Protein AF-A0A959C7Z5-F1 (afdb_monomer_lite)

pLDDT: mean 83.34, std 10.93, range [40.03, 94.38]

Radius of gyration: 21.53 Å; chains: 1; bounding box: 56×39×63 Å

Foldseek 3Di:
DDDDDQDFDWDPDAKDKDFDADPPDPAGAETKMKMKTKTKAFPPDPCNVVVVVVLVCLLVDDWQPDKDWDWDDDPDTDTFAIFTWDSDCDDQDPDPRITIDMIMTIRCLVVLQVAFQWDPVDPDTHFAFKAFLVCLLCSSVVVDPCCVVPADPPRDSDDDDFPDADCVLPDDDPVRDRSRVHIDTSCVQWDQDPVDNRDIDGGGSSVSSSVSSVVRVHHDDRGTD

Secondary structure (DSSP, 8-state):
--PPP---EE-SSS-EEEEE--SS-S--SEEEEEEEEEEEEETTSTTHHHHHHHHHHHHHSPTTS-EEEEEE-SSS-EEEEEEEEE---------SSEEEEEEEEE-SGGGGGGSB--B-SSSS-B---EEEHHHHHHHHHTTSHHHHHH--TTS-----------GGG-S--TT--HHHH-EEEGGGGEEE-TT-TT-EEEPBHHHHHHHHHHHTT--EE----

Sequence (225 aa):
YVGDVVEFDPGADLFELDYQGANKGRFNRVLGSSCEFGIAIGETESNYDDLISFVDDLKDAPEGQFTVNITQGSGTETLFWVGYVLPDISRLDDRAQIQEFRVTATDGLARLKGIEYKDDSGASDAPFGMRTILAHLLGCLTQDPLADQYFGATDVFLRTVVNWQEDGHGTPANAKCPTAYTRFSGEVFAERNNNSDSEWKFRNCYEVLEIICREMVATLKFSGG

Structure (mmCIF, N/CA/C/O backbone):
data_AF-A0A959C7Z5-F1
#
_entry.id   AF-A0A959C7Z5-F1
#
loop_
_atom_site.group_PDB
_atom_site.id
_atom_site.type_symbol
_atom_site.label_atom_id
_atom_site.label_alt_id
_atom_site.label_comp_id
_atom_site.label_asym_id
_atom_site.label_entity_id
_atom_site.label_seq_id
_atom_site.pdbx_PDB_ins_code
_atom_site.Cartn_x
_atom_site.Cartn_y
_atom_site.Cartn_z
_atom_site.occupancy
_atom_site.B_iso_or_equiv
_atom_site.auth_seq_id
_atom_site.auth_comp_id
_atom_site.auth_asym_id
_atom_site.auth_atom_id
_atom_site.pdbx_PDB_model_num
ATOM 1 N N . TYR A 1 1 ? -1.946 19.244 14.695 1.00 40.03 1 TYR A N 1
ATOM 2 C CA . TYR A 1 1 ? -2.976 19.087 15.734 1.00 40.03 1 TYR A CA 1
ATOM 3 C C . TYR A 1 1 ? -2.588 17.841 16.506 1.00 40.03 1 TYR A C 1
ATOM 5 O O . TYR A 1 1 ? -2.293 16.850 15.854 1.00 40.03 1 TYR A O 1
ATOM 13 N N . VAL A 1 2 ? -2.426 17.915 17.826 1.00 49.59 2 VAL A N 1
ATOM 14 C CA . VAL A 1 2 ? -2.210 16.717 18.652 1.00 49.59 2 VAL A CA 1
ATOM 15 C C . VAL A 1 2 ? -3.579 16.422 19.241 1.00 49.59 2 VAL A C 1
ATOM 17 O O . VAL A 1 2 ? -4.064 17.231 20.025 1.00 49.59 2 VAL A O 1
ATOM 20 N N . GLY A 1 3 ? -4.240 15.381 18.739 1.00 68.19 3 GLY A N 1
ATOM 21 C CA . GLY A 1 3 ? -5.471 14.876 19.342 1.00 68.19 3 GLY A CA 1
ATOM 22 C C . GLY A 1 3 ? -5.139 14.086 20.603 1.00 68.19 3 GLY A C 1
ATOM 23 O O . GLY A 1 3 ? -4.032 13.553 20.721 1.00 68.19 3 GLY A O 1
ATOM 24 N N . ASP A 1 4 ? -6.082 14.036 21.535 1.00 78.81 4 ASP A N 1
ATOM 25 C CA . ASP A 1 4 ? -5.984 13.156 22.692 1.00 78.81 4 ASP A CA 1
ATOM 26 C C . ASP A 1 4 ? -6.237 11.703 22.260 1.00 78.81 4 ASP A C 1
ATOM 28 O O . ASP A 1 4 ? -6.985 11.435 21.318 1.00 78.81 4 ASP A O 1
ATOM 32 N N . VAL A 1 5 ? -5.558 10.755 22.913 1.00 87.19 5 VAL A N 1
ATOM 33 C CA . VAL A 1 5 ? -5.763 9.325 22.654 1.00 87.19 5 VAL A CA 1
ATOM 34 C C . VAL A 1 5 ? -7.071 8.907 23.313 1.00 87.19 5 VAL A C 1
ATOM 36 O O . VAL A 1 5 ? -7.200 8.998 24.532 1.00 87.19 5 VAL A O 1
ATOM 39 N N . VAL A 1 6 ? -8.013 8.432 22.502 1.00 89.50 6 VAL A N 1
ATOM 40 C CA . VAL A 1 6 ? -9.304 7.913 22.956 1.00 89.50 6 VAL A CA 1
ATOM 41 C C . VAL A 1 6 ? -9.269 6.396 22.844 1.00 89.50 6 VAL A C 1
ATOM 43 O O . VAL A 1 6 ? -9.142 5.843 21.752 1.00 89.50 6 VAL A O 1
ATOM 46 N N . GLU A 1 7 ? -9.349 5.721 23.985 1.00 89.94 7 GLU A N 1
ATOM 47 C CA . GLU A 1 7 ? -9.511 4.270 24.033 1.00 89.94 7 GLU A CA 1
ATOM 48 C C . GLU A 1 7 ? -10.973 3.909 23.748 1.00 89.94 7 GLU A C 1
ATOM 50 O O . GLU A 1 7 ? -11.890 4.642 24.125 1.00 89.94 7 GLU A O 1
ATOM 55 N N . PHE A 1 8 ? -11.195 2.776 23.087 1.00 89.19 8 PHE A N 1
ATOM 56 C CA . PHE A 1 8 ? -12.527 2.257 22.804 1.00 89.19 8 PHE A CA 1
ATOM 57 C C . PHE A 1 8 ? -12.579 0.754 23.047 1.00 89.19 8 PHE A C 1
ATOM 59 O O . PHE A 1 8 ? -11.574 0.054 22.902 1.00 89.19 8 PHE A O 1
ATOM 66 N N . ASP A 1 9 ? -13.768 0.262 23.376 1.00 88.75 9 ASP A N 1
ATOM 67 C CA . ASP A 1 9 ? -14.006 -1.168 23.487 1.00 88.75 9 ASP A CA 1
ATOM 68 C C . ASP A 1 9 ? -14.288 -1.757 22.099 1.00 88.75 9 ASP A C 1
ATOM 70 O O . ASP A 1 9 ? -15.094 -1.200 21.341 1.00 88.75 9 ASP A O 1
ATOM 74 N N . PRO A 1 10 ? -13.648 -2.879 21.728 1.00 86.25 10 PRO A N 1
ATOM 75 C CA . PRO A 1 10 ? -13.959 -3.542 20.474 1.00 86.25 10 PRO A CA 1
ATOM 76 C C . PRO A 1 10 ? -15.398 -4.073 20.494 1.00 86.25 10 PRO A C 1
ATOM 78 O O . PRO A 1 10 ? -15.947 -4.422 21.543 1.00 86.25 10 PRO A O 1
ATOM 81 N N . GLY A 1 11 ? -15.997 -4.171 19.309 1.00 80.31 11 GLY A N 1
ATOM 82 C CA . GLY A 1 11 ? -17.261 -4.872 19.105 1.00 80.31 11 GLY A CA 1
ATOM 83 C C . GLY A 1 11 ? -17.163 -6.363 19.452 1.00 80.31 11 GLY A C 1
ATOM 84 O O . GLY A 1 11 ? -16.128 -6.868 19.890 1.00 80.31 11 GLY A O 1
ATOM 85 N N . ALA A 1 12 ? -18.258 -7.098 19.240 1.00 75.25 12 ALA A N 1
ATOM 86 C CA . ALA A 1 12 ? -18.306 -8.533 19.549 1.00 75.25 12 ALA A CA 1
ATOM 87 C C . ALA A 1 12 ? -17.208 -9.337 18.824 1.00 75.25 12 ALA A C 1
ATOM 89 O O . ALA A 1 12 ? -16.688 -10.313 19.369 1.00 75.25 12 ALA A O 1
ATOM 90 N N . ASP A 1 13 ? -16.842 -8.881 17.626 1.00 73.25 13 ASP A N 1
ATOM 91 C CA . ASP A 1 13 ? -15.723 -9.376 16.841 1.00 73.25 13 ASP A CA 1
ATOM 92 C C . ASP A 1 13 ? -14.567 -8.363 16.935 1.00 73.25 13 ASP A C 1
ATOM 94 O O . ASP A 1 13 ? -14.743 -7.188 16.614 1.00 73.25 13 ASP A O 1
ATOM 98 N N . LEU A 1 14 ? -13.384 -8.810 17.383 1.00 82.50 14 LEU A N 1
ATOM 99 C CA . LEU A 1 14 ? -12.198 -7.954 17.552 1.00 82.50 14 LEU A CA 1
ATOM 100 C C . LEU A 1 14 ? -11.838 -7.240 16.236 1.00 82.50 14 LEU A C 1
ATOM 102 O O . LEU A 1 14 ? -11.790 -6.017 16.184 1.00 82.50 14 LEU A O 1
ATOM 106 N N . PHE A 1 15 ? -11.579 -8.028 15.190 1.00 87.62 15 PHE A N 1
ATOM 107 C CA . PHE A 1 15 ? -11.485 -7.606 13.794 1.00 87.62 15 PHE A CA 1
ATOM 108 C C . PHE A 1 15 ? -11.520 -8.838 12.876 1.00 87.62 15 PHE A C 1
ATOM 110 O O . PHE A 1 15 ? -11.131 -9.941 13.277 1.00 87.62 15 PHE A O 1
ATOM 117 N N . GLU A 1 16 ? -11.926 -8.642 11.627 1.00 90.31 16 GLU A N 1
ATOM 118 C CA . GLU A 1 16 ? -11.860 -9.614 10.540 1.00 90.31 16 GLU A CA 1
ATOM 119 C C . GLU A 1 16 ? -10.942 -9.077 9.437 1.00 90.31 16 GLU A C 1
ATOM 121 O O . GLU A 1 16 ? -11.101 -7.949 8.982 1.00 90.31 16 GLU A O 1
ATOM 126 N N . LEU A 1 17 ? -9.963 -9.880 9.008 1.00 90.00 17 LEU A N 1
ATOM 127 C CA . LEU A 1 17 ? -9.030 -9.528 7.936 1.00 90.00 17 LEU A CA 1
ATOM 128 C C . LEU A 1 17 ? -9.183 -10.512 6.776 1.00 90.00 17 LEU A C 1
ATOM 130 O O . LEU A 1 17 ? -8.878 -11.699 6.922 1.00 90.00 17 LEU A O 1
ATOM 134 N N . ASP A 1 18 ? -9.593 -10.002 5.619 1.00 88.88 18 ASP A N 1
ATOM 135 C CA . ASP A 1 18 ? -9.742 -10.777 4.391 1.00 88.88 18 ASP A CA 1
ATOM 136 C C . ASP A 1 18 ? -8.654 -10.421 3.373 1.00 88.88 18 ASP A C 1
ATOM 138 O O . ASP A 1 18 ? -8.268 -9.263 3.203 1.00 88.88 18 ASP A O 1
ATOM 142 N N . TYR A 1 19 ? -8.171 -11.440 2.667 1.00 86.06 19 TYR A N 1
ATOM 143 C CA . TYR A 1 19 ? -7.203 -11.310 1.584 1.00 86.06 19 TYR A CA 1
ATOM 144 C C . TYR A 1 19 ? -7.888 -11.691 0.274 1.00 86.06 19 TYR A C 1
ATOM 146 O O . TYR A 1 19 ? -7.947 -12.860 -0.123 1.00 86.06 19 TYR A O 1
ATOM 154 N N . GLN A 1 20 ? -8.401 -10.677 -0.414 1.00 76.06 20 GLN A N 1
ATOM 155 C CA . GLN A 1 20 ? -9.244 -10.830 -1.585 1.00 76.06 20 GLN A CA 1
ATOM 156 C C . GLN A 1 20 ? -8.444 -11.273 -2.811 1.00 76.06 20 GLN A C 1
ATOM 158 O O . GLN A 1 20 ? -7.699 -10.515 -3.439 1.00 76.06 20 GLN A O 1
ATOM 163 N N . GLY A 1 21 ? -8.652 -12.531 -3.196 1.00 62.16 21 GLY A N 1
ATOM 164 C CA . GLY A 1 21 ? -8.236 -13.073 -4.483 1.00 62.16 21 GLY A CA 1
ATOM 165 C C . GLY A 1 21 ? -9.289 -12.862 -5.560 1.00 62.16 21 GLY A C 1
ATOM 166 O O . GLY A 1 21 ? -10.476 -13.082 -5.335 1.00 62.16 21 GLY A O 1
ATOM 167 N N . ALA A 1 22 ? -8.870 -12.522 -6.781 1.00 57.25 22 ALA A N 1
ATOM 168 C CA . ALA A 1 22 ? -9.771 -12.624 -7.920 1.00 57.25 22 ALA A CA 1
ATOM 169 C C . ALA A 1 22 ? -10.191 -14.099 -8.093 1.00 57.25 22 ALA A C 1
ATOM 171 O O . ALA A 1 22 ? -9.366 -14.979 -8.329 1.00 57.25 22 ALA A O 1
ATOM 172 N N . ASN A 1 23 ? -11.493 -14.383 -8.016 1.00 52.97 23 ASN A N 1
ATOM 173 C CA . ASN A 1 23 ? -12.067 -15.733 -8.161 1.00 52.97 23 ASN A CA 1
ATOM 174 C C . ASN A 1 23 ? -11.951 -16.323 -9.589 1.00 52.97 23 ASN A C 1
ATOM 176 O O . ASN A 1 23 ? -12.626 -17.295 -9.929 1.00 52.97 23 ASN A O 1
ATOM 180 N N . LYS A 1 24 ? -11.132 -15.726 -10.465 1.00 48.38 24 LYS A N 1
ATOM 181 C CA . LYS A 1 24 ? -11.022 -16.078 -11.888 1.00 48.38 24 LYS A CA 1
ATOM 182 C C . LYS A 1 24 ? -9.564 -16.152 -12.343 1.00 48.38 24 LYS A C 1
ATOM 184 O O . LYS A 1 24 ? -9.126 -15.396 -13.202 1.00 48.38 24 LYS A O 1
ATOM 189 N N . GLY A 1 25 ? -8.816 -17.104 -11.793 1.00 56.94 25 GLY A N 1
ATOM 190 C CA . GLY A 1 25 ? -7.495 -17.466 -12.301 1.00 56.94 25 GLY A CA 1
ATOM 191 C C . GLY A 1 25 ? -6.711 -18.343 -11.333 1.00 56.94 25 GLY A C 1
ATOM 192 O O . GLY A 1 25 ? -6.820 -18.196 -10.124 1.00 56.94 25 GLY A O 1
ATOM 193 N N . ARG A 1 26 ? -5.866 -19.241 -11.857 1.00 58.25 26 ARG A N 1
ATOM 194 C CA . ARG A 1 26 ? -4.907 -20.019 -11.043 1.00 58.25 26 ARG A CA 1
ATOM 195 C C . ARG A 1 26 ? -3.842 -19.131 -10.379 1.00 58.25 26 ARG A C 1
ATOM 197 O O . ARG A 1 26 ? -3.137 -19.580 -9.485 1.00 58.25 26 ARG A O 1
ATOM 204 N N . PHE A 1 27 ? -3.711 -17.890 -10.836 1.00 64.38 27 PHE A N 1
ATOM 205 C CA . PHE A 1 27 ? -2.665 -16.972 -10.424 1.00 64.38 27 PHE A CA 1
ATOM 206 C C . PHE A 1 27 ? -3.255 -15.575 -10.188 1.00 64.38 27 PHE A C 1
ATOM 208 O O . PHE A 1 27 ? -3.478 -14.828 -11.144 1.00 64.38 27 PHE A O 1
ATOM 215 N N . ASN A 1 28 ? -3.459 -15.217 -8.923 1.00 77.44 28 ASN A N 1
ATOM 216 C CA . ASN A 1 28 ? -3.758 -13.844 -8.518 1.00 77.44 28 ASN A CA 1
ATOM 217 C C . ASN A 1 28 ? -2.430 -13.107 -8.350 1.00 77.44 28 ASN A C 1
ATOM 219 O O . ASN A 1 28 ? -1.581 -13.555 -7.584 1.00 77.44 28 ASN A O 1
ATOM 223 N N . ARG A 1 29 ? -2.198 -12.053 -9.143 1.00 84.94 29 ARG A N 1
ATOM 224 C CA . ARG A 1 29 ? -0.894 -11.363 -9.185 1.00 84.94 29 ARG A CA 1
ATOM 225 C C . ARG A 1 29 ? -0.745 -10.340 -8.077 1.00 84.94 29 ARG A C 1
ATOM 227 O O . ARG A 1 29 ? 0.296 -10.308 -7.434 1.00 84.94 29 ARG A O 1
ATOM 234 N N . VAL A 1 30 ? -1.796 -9.571 -7.836 1.00 86.56 30 VAL A N 1
ATOM 235 C CA . VAL A 1 30 ? -1.892 -8.632 -6.725 1.00 86.56 30 VAL A CA 1
ATOM 236 C C . VAL A 1 30 ? -3.096 -9.053 -5.894 1.00 86.56 30 VAL A C 1
ATOM 238 O O . VAL A 1 30 ? -4.202 -9.171 -6.422 1.00 86.56 30 VAL A O 1
ATOM 241 N N . LEU A 1 31 ? -2.853 -9.360 -4.625 1.00 88.25 31 LEU A N 1
ATOM 242 C CA . LEU A 1 31 ? -3.861 -9.757 -3.654 1.00 88.25 31 LEU A CA 1
ATOM 243 C C . LEU A 1 31 ? -4.126 -8.559 -2.747 1.00 88.25 31 LEU A C 1
ATOM 245 O O . LEU A 1 31 ? -3.271 -8.216 -1.932 1.00 88.25 31 LEU A O 1
ATOM 249 N N . GLY A 1 32 ? -5.278 -7.920 -2.942 1.00 88.06 32 GLY A N 1
ATOM 250 C CA . GLY A 1 32 ? -5.738 -6.871 -2.040 1.00 88.06 32 GLY A CA 1
ATOM 251 C C . GLY A 1 32 ? -6.189 -7.464 -0.710 1.00 88.06 32 GLY A C 1
ATOM 252 O O . GLY A 1 32 ? -6.470 -8.660 -0.613 1.00 88.06 32 GLY A O 1
ATOM 253 N N . SER A 1 33 ? -6.270 -6.625 0.307 1.00 90.19 33 SER A N 1
ATOM 254 C CA . SER A 1 33 ? -6.735 -6.989 1.636 1.00 90.19 33 SER A CA 1
ATOM 255 C C . SER A 1 33 ? -7.629 -5.907 2.225 1.00 90.19 33 SER A C 1
ATOM 257 O O . SER A 1 33 ? -7.479 -4.718 1.932 1.00 90.19 33 SER A O 1
ATOM 259 N N . SER A 1 34 ? -8.583 -6.345 3.038 1.00 91.44 34 SER A N 1
ATOM 260 C CA . SER A 1 34 ? -9.543 -5.488 3.724 1.00 91.44 34 SER A CA 1
ATOM 261 C C . SER A 1 34 ? -9.720 -5.942 5.162 1.00 91.44 34 SER A C 1
ATOM 263 O O . SER A 1 34 ? -9.753 -7.144 5.425 1.00 91.44 34 SER A O 1
ATOM 265 N N . CYS A 1 35 ? -9.858 -4.983 6.068 1.00 91.06 35 CYS A N 1
ATOM 266 C CA . CYS A 1 35 ? -10.121 -5.217 7.478 1.00 91.06 35 CYS A CA 1
ATOM 267 C C . CYS A 1 35 ? -11.483 -4.635 7.855 1.00 91.06 35 CYS A C 1
ATOM 269 O O . CYS A 1 35 ? -11.808 -3.523 7.438 1.00 91.06 35 CYS A O 1
ATOM 271 N N . GLU A 1 36 ? -12.245 -5.357 8.663 1.00 90.88 36 GLU A N 1
ATOM 272 C CA . GLU A 1 36 ? -13.467 -4.873 9.296 1.00 90.88 36 GLU A CA 1
ATOM 273 C C . GLU A 1 36 ? -13.345 -5.034 10.812 1.00 90.88 36 GLU A C 1
ATOM 275 O O . GLU A 1 36 ? -12.902 -6.074 11.294 1.00 90.88 36 GLU A O 1
ATOM 280 N N . PHE A 1 37 ? -13.722 -4.016 11.580 1.00 89.25 37 PHE A N 1
ATOM 281 C CA . PHE A 1 37 ? -13.767 -4.101 13.040 1.00 89.25 37 PHE A CA 1
ATOM 282 C C . PHE A 1 37 ? -14.924 -3.281 13.605 1.00 89.25 37 PHE A C 1
ATOM 284 O O . PHE A 1 37 ? -15.353 -2.289 13.013 1.00 89.25 37 PHE A O 1
ATOM 291 N N . GLY A 1 38 ? -15.446 -3.718 14.749 1.00 88.25 38 GLY A N 1
ATOM 292 C CA . GLY A 1 38 ? -16.503 -3.017 15.471 1.00 88.25 38 GLY A CA 1
ATOM 293 C C . GLY A 1 38 ? -15.941 -2.145 16.589 1.00 88.25 38 GLY A C 1
ATOM 294 O O . GLY A 1 38 ? -14.986 -2.531 17.261 1.00 88.25 38 GLY A O 1
ATOM 295 N N . ILE A 1 39 ? -16.574 -1.001 16.820 1.00 87.38 39 ILE A N 1
ATOM 296 C CA . ILE A 1 39 ? -16.382 -0.140 17.987 1.00 87.38 39 ILE A CA 1
ATOM 297 C C . ILE A 1 39 ? -17.672 -0.190 18.806 1.00 87.38 39 ILE A C 1
ATOM 299 O O . ILE A 1 39 ? -18.745 0.120 18.285 1.00 87.38 39 ILE A O 1
ATOM 303 N N . ALA A 1 40 ? -17.580 -0.586 20.073 1.00 87.56 40 ALA A N 1
ATOM 304 C CA . ALA A 1 40 ? -18.695 -0.538 21.009 1.00 87.56 40 ALA A CA 1
ATOM 305 C C . ALA A 1 40 ? -18.796 0.860 21.638 1.00 87.56 40 ALA A C 1
ATOM 307 O O . ALA A 1 40 ? -17.838 1.375 22.209 1.00 87.56 40 ALA A O 1
ATOM 308 N N . ILE A 1 41 ? -19.976 1.469 21.535 1.00 86.69 41 ILE A N 1
ATOM 309 C CA . ILE A 1 41 ? -20.276 2.814 22.030 1.00 86.69 41 ILE A CA 1
ATOM 310 C C . ILE A 1 41 ? -21.385 2.699 23.075 1.00 86.69 41 ILE A C 1
ATOM 312 O O . ILE A 1 41 ? -22.535 2.401 22.745 1.00 86.69 41 ILE A O 1
ATOM 316 N N . GLY A 1 42 ? -21.042 2.923 24.343 1.00 86.38 42 GLY A N 1
ATOM 317 C CA . GLY A 1 42 ? -21.994 2.940 25.453 1.00 86.38 42 GLY A CA 1
ATOM 318 C C . GLY A 1 42 ? -22.329 4.363 25.892 1.00 86.38 42 GLY A C 1
ATOM 319 O O . GLY A 1 42 ? -21.430 5.138 26.194 1.00 86.38 42 GLY A O 1
ATOM 320 N N . GLU A 1 43 ? -23.616 4.702 26.003 1.00 83.38 43 GLU A N 1
ATOM 321 C CA . GLU A 1 43 ? -24.075 6.055 26.396 1.00 83.38 43 GLU A CA 1
ATOM 322 C C . GLU A 1 43 ? -23.650 6.477 27.815 1.00 83.38 43 GLU A C 1
ATOM 324 O O . GLU A 1 43 ? -23.722 7.649 28.178 1.00 83.38 43 GLU A O 1
ATOM 329 N N . THR A 1 44 ? -23.245 5.516 28.648 1.00 84.69 44 THR A N 1
ATOM 330 C CA . THR A 1 44 ? -22.790 5.749 30.025 1.00 84.69 44 THR A CA 1
ATOM 331 C C . THR A 1 44 ? -21.272 5.822 30.166 1.00 84.69 44 THR A C 1
ATOM 333 O O . THR A 1 44 ? -20.792 6.113 31.262 1.00 84.69 44 THR A O 1
ATOM 336 N N . GLU A 1 45 ? -20.529 5.539 29.096 1.00 85.25 45 GLU A N 1
ATOM 337 C CA . GLU A 1 45 ? -19.068 5.508 29.112 1.00 85.25 45 GLU A CA 1
ATOM 338 C C . GLU A 1 45 ? -18.479 6.913 28.964 1.00 85.25 45 GLU A C 1
ATOM 340 O O . GLU A 1 45 ? -19.038 7.792 28.306 1.00 85.25 45 GLU A O 1
ATOM 345 N N . SER A 1 46 ? -17.319 7.146 29.579 1.00 87.06 46 SER A N 1
ATOM 346 C CA . SER A 1 46 ? -16.687 8.472 29.592 1.00 87.06 46 SER A CA 1
ATOM 347 C C . SER A 1 46 ? -16.178 8.939 28.226 1.00 87.06 46 SER A C 1
ATOM 349 O O . SER A 1 46 ? -15.950 10.129 28.058 1.00 87.06 46 SER A O 1
ATOM 351 N N . ASN A 1 47 ? -15.986 8.018 27.279 1.00 88.38 47 ASN A N 1
ATOM 352 C CA . ASN A 1 47 ? -15.526 8.274 25.910 1.00 88.38 47 ASN A CA 1
ATOM 353 C C . ASN A 1 47 ? -16.685 8.449 24.907 1.00 88.38 47 ASN A C 1
ATOM 355 O O . ASN A 1 47 ? -16.432 8.599 23.715 1.00 88.38 47 ASN A O 1
ATOM 359 N N . TYR A 1 48 ? -17.947 8.427 25.357 1.00 88.31 48 TYR A N 1
ATOM 360 C CA . TYR A 1 48 ? -19.113 8.476 24.471 1.00 88.31 48 TYR A CA 1
ATOM 361 C C . TYR A 1 48 ? -19.096 9.685 23.520 1.00 88.31 48 TYR A C 1
ATOM 363 O O . TYR A 1 48 ? -19.182 9.508 22.305 1.00 88.31 48 TYR A O 1
ATOM 371 N N . ASP A 1 49 ? -18.938 10.901 24.054 1.00 88.75 49 ASP A N 1
ATOM 372 C CA . ASP A 1 49 ? -18.962 12.134 23.251 1.00 88.75 49 ASP A CA 1
ATOM 373 C C . ASP A 1 49 ? -17.809 12.176 22.228 1.00 88.75 49 ASP A C 1
ATOM 375 O O . ASP A 1 49 ? -17.992 12.644 21.100 1.00 88.75 49 ASP A O 1
ATOM 379 N N . ASP A 1 50 ? -16.642 11.636 22.591 1.00 89.88 50 ASP A N 1
ATOM 380 C CA . ASP A 1 50 ? -15.474 11.554 21.711 1.00 89.88 50 ASP A CA 1
ATOM 381 C C . ASP A 1 50 ? -15.702 10.556 20.567 1.00 89.88 50 ASP A C 1
ATOM 383 O O . ASP A 1 50 ? -15.388 10.848 19.412 1.00 89.88 50 ASP A O 1
ATOM 387 N N . LEU A 1 51 ? -16.297 9.393 20.860 1.00 88.12 51 LEU A N 1
ATOM 388 C CA . LEU A 1 51 ? -16.598 8.372 19.853 1.00 88.12 51 LEU A CA 1
ATOM 389 C C . LEU A 1 51 ? -17.698 8.821 18.890 1.00 88.12 51 LEU A C 1
ATOM 391 O O . LEU A 1 51 ? -17.590 8.575 17.690 1.00 88.12 51 LEU A O 1
ATOM 395 N N . ILE A 1 52 ? -18.724 9.523 19.378 1.00 87.69 52 ILE A N 1
ATOM 396 C CA . ILE A 1 52 ? -19.742 10.126 18.506 1.00 87.69 52 ILE A CA 1
ATOM 397 C C . ILE A 1 52 ? -19.122 11.211 17.619 1.00 87.69 52 ILE A C 1
ATOM 399 O O . ILE A 1 52 ? -19.390 11.235 16.418 1.00 87.69 52 ILE A O 1
ATOM 403 N N . SER A 1 53 ? -18.241 12.052 18.173 1.00 88.69 53 SER A N 1
ATOM 404 C CA . SER A 1 53 ? -17.521 13.067 17.391 1.00 88.69 53 SER A CA 1
ATOM 405 C C . SER A 1 53 ? -16.638 12.430 16.315 1.00 88.69 53 SER A C 1
ATOM 407 O O . SER A 1 53 ? -16.658 12.873 15.172 1.00 88.69 53 SER A O 1
ATOM 409 N N . PHE A 1 54 ? -15.936 11.336 16.633 1.00 86.94 54 PHE A N 1
ATOM 410 C CA . PHE A 1 54 ? -15.171 10.563 15.650 1.00 86.94 54 PHE A CA 1
ATOM 411 C C . PHE A 1 54 ? -16.059 9.992 14.535 1.00 86.94 54 PHE A C 1
ATOM 413 O O . PHE A 1 54 ? -15.696 10.060 13.361 1.00 86.94 54 PHE A O 1
ATOM 420 N N . VAL A 1 55 ? -17.230 9.448 14.881 1.00 86.19 55 VAL A N 1
ATOM 421 C CA . VAL A 1 55 ? -18.196 8.935 13.898 1.00 86.19 55 VAL A CA 1
ATOM 422 C C . VAL A 1 55 ? -18.691 10.051 12.974 1.00 86.19 55 VAL A C 1
ATOM 424 O O . VAL A 1 55 ? -18.867 9.811 11.779 1.00 86.19 55 VAL A O 1
ATOM 427 N N . ASP A 1 56 ? -18.918 11.258 13.492 1.00 86.38 56 ASP A N 1
ATOM 428 C CA . ASP A 1 56 ? -19.318 12.411 12.681 1.00 86.38 56 ASP A CA 1
ATOM 429 C C . ASP A 1 56 ? -18.170 12.930 11.802 1.00 86.38 56 ASP A C 1
ATOM 431 O O . ASP A 1 56 ? -18.368 13.126 10.601 1.00 86.38 56 ASP A O 1
ATOM 435 N N . ASP A 1 57 ? -16.952 13.027 12.337 1.00 87.88 57 ASP A N 1
ATOM 436 C CA . ASP A 1 57 ? -15.759 13.394 11.565 1.00 87.88 57 ASP A CA 1
ATOM 437 C C . ASP A 1 57 ? -15.493 12.400 10.424 1.00 87.88 57 ASP A C 1
ATOM 439 O O . ASP A 1 57 ? -15.131 12.796 9.314 1.00 87.88 57 ASP A O 1
ATOM 443 N N . LEU A 1 58 ? -15.709 11.101 10.663 1.00 85.88 58 LEU A N 1
ATOM 444 C CA . LEU A 1 58 ? -15.534 10.061 9.650 1.00 85.88 58 LEU A CA 1
ATOM 445 C C . LEU A 1 58 ? -16.536 10.187 8.492 1.00 85.88 58 LEU A C 1
ATOM 447 O O . LEU A 1 58 ? -16.203 9.822 7.364 1.00 85.88 58 LEU A O 1
ATOM 451 N N . LYS A 1 59 ? -17.739 10.725 8.739 1.00 81.44 59 LYS A N 1
ATOM 452 C CA . LYS A 1 59 ? -18.746 10.968 7.688 1.00 81.44 59 LYS A CA 1
ATOM 453 C C . LYS A 1 59 ? -18.356 12.123 6.770 1.00 81.44 59 LYS A C 1
ATOM 455 O O . LYS A 1 59 ? -18.617 12.050 5.570 1.00 81.44 59 LYS A O 1
ATOM 460 N N . ASP A 1 60 ? -17.764 13.173 7.332 1.00 84.94 60 ASP A N 1
ATOM 461 C CA . ASP A 1 60 ? -17.423 14.396 6.597 1.00 84.94 60 ASP A CA 1
ATOM 462 C C . ASP A 1 60 ? -16.003 14.368 6.007 1.00 84.94 60 ASP A C 1
ATOM 464 O O . ASP A 1 60 ? -15.635 15.231 5.200 1.00 84.94 60 ASP A O 1
ATOM 468 N N . ALA A 1 61 ? -15.194 13.377 6.383 1.00 84.88 61 ALA A N 1
ATOM 469 C CA . ALA A 1 61 ? -13.807 13.294 5.964 1.00 84.88 61 ALA A CA 1
ATOM 470 C C . ALA A 1 61 ? -13.629 12.924 4.480 1.00 84.88 61 ALA A C 1
ATOM 472 O O . ALA A 1 61 ? -14.251 11.981 3.979 1.00 84.88 61 ALA A O 1
ATOM 473 N N . PRO A 1 62 ? -12.715 13.600 3.754 1.00 83.81 62 PRO A N 1
ATOM 474 C CA . PRO A 1 62 ? -12.242 13.124 2.463 1.00 83.81 62 PRO A CA 1
ATOM 475 C C . PRO A 1 62 ? -11.624 11.721 2.543 1.00 83.81 62 PRO A C 1
ATOM 477 O O . PRO A 1 62 ? -10.965 11.342 3.514 1.00 83.81 62 PRO A O 1
ATOM 480 N N . GLU A 1 63 ? -11.781 10.969 1.453 1.00 78.56 63 GLU A N 1
ATOM 481 C CA . GLU A 1 63 ? -11.227 9.625 1.314 1.00 78.56 63 GLU A CA 1
ATOM 482 C C . GLU A 1 63 ? -9.710 9.606 1.568 1.00 78.56 63 GLU A C 1
ATOM 484 O O . GLU A 1 63 ? -8.945 10.381 0.985 1.00 78.56 63 GLU A O 1
ATOM 489 N N . GLY A 1 64 ? -9.271 8.675 2.415 1.00 80.31 64 GLY A N 1
ATOM 490 C CA . GLY A 1 64 ? -7.862 8.480 2.748 1.00 80.31 64 GLY A CA 1
ATOM 491 C C . GLY A 1 64 ? -7.328 9.368 3.875 1.00 80.31 64 GLY A C 1
ATOM 492 O O . GLY A 1 64 ? -6.142 9.278 4.182 1.00 80.31 64 GLY A O 1
ATOM 493 N N . GLN A 1 65 ? -8.168 10.199 4.505 1.00 86.50 65 GLN A N 1
ATOM 494 C CA . GLN A 1 65 ? -7.777 10.959 5.699 1.00 86.50 65 GLN A CA 1
ATOM 495 C C . GLN A 1 65 ? -7.587 10.052 6.918 1.00 86.50 65 GLN A C 1
ATOM 497 O O . GLN A 1 65 ? -6.622 10.206 7.666 1.00 86.50 65 GLN A O 1
ATOM 502 N N . PHE A 1 66 ? -8.511 9.114 7.120 1.00 89.94 66 PHE A N 1
ATOM 503 C CA . PHE A 1 66 ? -8.441 8.159 8.213 1.00 89.94 66 PHE A CA 1
ATOM 504 C C . PHE A 1 66 ? -7.727 6.888 7.770 1.00 89.94 66 PHE A C 1
ATOM 506 O O . PHE A 1 66 ? -7.954 6.344 6.686 1.00 89.94 66 PHE A O 1
ATOM 513 N N . THR A 1 67 ? -6.840 6.420 8.636 1.00 92.75 67 THR A N 1
ATOM 514 C CA . THR A 1 67 ? -6.010 5.238 8.428 1.00 92.75 67 THR A CA 1
ATOM 515 C C . THR A 1 67 ? -6.046 4.397 9.690 1.00 92.75 67 THR A C 1
ATOM 517 O O . THR A 1 67 ? -6.223 4.915 10.792 1.00 92.75 67 THR A O 1
ATOM 520 N N . VAL A 1 68 ? -5.917 3.091 9.522 1.00 91.75 68 VAL A N 1
ATOM 521 C CA . VAL A 1 68 ? -5.884 2.127 10.617 1.00 91.75 68 VAL A CA 1
ATOM 522 C C . VAL A 1 68 ? -4.600 1.323 10.508 1.00 91.75 68 VAL A C 1
ATOM 524 O O . VAL A 1 68 ? -4.176 0.946 9.413 1.00 91.75 68 VAL A O 1
ATOM 527 N N . ASN A 1 69 ? -3.982 1.058 11.653 1.00 92.62 69 ASN A N 1
ATOM 528 C CA . ASN A 1 69 ? -2.924 0.077 11.778 1.00 92.62 69 ASN A CA 1
ATOM 529 C C . ASN A 1 69 ? -3.334 -0.994 12.790 1.00 92.62 69 ASN A C 1
ATOM 531 O O . ASN A 1 69 ? -4.044 -0.742 13.757 1.00 92.62 69 ASN A O 1
ATOM 535 N N . ILE A 1 70 ? -2.893 -2.215 12.535 1.00 91.44 70 ILE A N 1
ATOM 536 C CA . ILE A 1 70 ? -3.002 -3.333 13.461 1.00 91.44 70 ILE A CA 1
ATOM 537 C C . ILE A 1 70 ? -1.578 -3.691 13.831 1.00 91.44 70 ILE A C 1
ATOM 539 O O . ILE A 1 70 ? -0.754 -3.918 12.940 1.00 91.44 70 ILE A O 1
ATOM 543 N N . THR A 1 71 ? -1.281 -3.742 15.123 1.00 91.31 71 THR A N 1
ATOM 544 C CA . THR A 1 71 ? 0.011 -4.188 15.642 1.00 91.31 71 THR A CA 1
ATOM 545 C C . THR A 1 71 ? -0.140 -5.526 16.363 1.00 91.31 71 THR A C 1
ATOM 547 O O . THR A 1 71 ? -1.213 -5.890 16.843 1.00 91.31 71 THR A O 1
ATOM 550 N N . GLN A 1 72 ? 0.938 -6.306 16.401 1.00 88.88 72 GLN A N 1
ATOM 551 C CA . GLN A 1 72 ? 1.006 -7.571 17.128 1.00 88.88 72 GLN A CA 1
ATOM 552 C C . GLN A 1 72 ? 2.261 -7.626 18.002 1.00 88.88 72 GLN A C 1
ATOM 554 O O . GLN A 1 72 ? 3.337 -7.171 17.601 1.00 88.88 72 GLN A O 1
ATOM 559 N N . GLY A 1 73 ? 2.138 -8.237 19.179 1.00 85.00 73 GLY A N 1
ATOM 560 C CA . GLY A 1 73 ? 3.249 -8.479 20.098 1.00 85.00 73 GLY A CA 1
ATOM 561 C C . GLY A 1 73 ? 2.854 -8.280 21.558 1.00 85.00 73 GLY A C 1
ATOM 562 O O . GLY A 1 73 ? 1.879 -7.610 21.871 1.00 85.00 73 GLY A O 1
ATOM 563 N N . SER A 1 74 ? 3.625 -8.871 22.471 1.00 76.75 74 SER A N 1
ATOM 564 C CA . SER A 1 74 ? 3.508 -8.623 23.910 1.00 76.75 74 SER A CA 1
ATOM 565 C C . SER A 1 74 ? 4.759 -7.877 24.383 1.00 76.75 74 SER A C 1
ATOM 567 O O . SER A 1 74 ? 5.778 -8.503 24.682 1.00 76.75 74 SER A O 1
ATOM 569 N N . GLY A 1 75 ? 4.711 -6.543 24.396 1.00 79.19 75 GLY A N 1
ATOM 570 C CA . GLY A 1 75 ? 5.802 -5.670 24.852 1.00 79.19 75 GLY A CA 1
ATOM 571 C C . GLY A 1 75 ? 6.424 -4.827 23.737 1.00 79.19 75 GLY A C 1
ATOM 572 O O . GLY A 1 75 ? 6.344 -3.606 23.792 1.00 79.19 75 GLY A O 1
ATOM 573 N N . THR A 1 76 ? 7.031 -5.456 22.726 1.00 83.25 76 THR A N 1
ATOM 574 C CA . THR A 1 76 ? 7.451 -4.758 21.497 1.00 83.25 76 THR A CA 1
ATOM 575 C C . THR A 1 76 ? 6.443 -5.061 20.405 1.00 83.25 76 THR A C 1
ATOM 577 O O . THR A 1 76 ? 6.415 -6.167 19.866 1.00 83.25 76 THR A O 1
ATOM 580 N N . GLU A 1 77 ? 5.589 -4.086 20.130 1.00 85.00 77 GLU A N 1
ATOM 581 C CA . GLU A 1 77 ? 4.599 -4.162 19.067 1.00 85.00 77 GLU A CA 1
ATOM 582 C C . GLU A 1 77 ? 5.271 -4.044 17.699 1.00 85.00 77 GLU A C 1
ATOM 584 O O . GLU A 1 77 ? 6.173 -3.232 17.489 1.00 85.00 77 GLU A O 1
ATOM 589 N N . THR A 1 78 ? 4.832 -4.882 16.768 1.00 86.94 78 THR A N 1
ATOM 590 C CA . THR A 1 78 ? 5.258 -4.862 15.367 1.00 86.94 78 THR A CA 1
ATOM 591 C C . THR A 1 78 ? 4.041 -4.650 14.488 1.00 86.94 78 THR A C 1
ATOM 593 O O . THR A 1 78 ? 2.968 -5.176 14.789 1.00 86.94 78 THR A O 1
ATOM 596 N N . LEU A 1 79 ? 4.194 -3.873 13.418 1.00 89.50 79 LEU A N 1
ATOM 597 C CA . LEU A 1 79 ? 3.129 -3.663 12.445 1.00 89.50 79 LEU A CA 1
ATOM 598 C C . LEU A 1 79 ? 2.664 -5.015 11.888 1.00 89.50 79 LEU A C 1
ATOM 600 O O . LEU A 1 79 ? 3.484 -5.867 11.577 1.00 89.50 79 LEU A O 1
ATOM 604 N N . PHE A 1 80 ? 1.359 -5.231 11.782 1.00 89.81 80 PHE A N 1
ATOM 605 C CA . PHE A 1 80 ? 0.777 -6.450 11.219 1.00 89.81 80 PHE A CA 1
ATOM 606 C C . PHE A 1 80 ? -0.005 -6.163 9.941 1.00 89.81 80 PHE A C 1
ATOM 608 O O . PHE A 1 80 ? 0.106 -6.919 8.973 1.00 89.81 80 PHE A O 1
ATOM 615 N N . TRP A 1 81 ? -0.772 -5.073 9.931 1.00 92.25 81 TRP A N 1
ATOM 616 C CA . TRP A 1 81 ? -1.555 -4.633 8.780 1.00 92.25 81 TRP A CA 1
ATOM 617 C C . TRP A 1 81 ? -1.813 -3.128 8.842 1.00 92.25 81 TRP A C 1
ATOM 619 O O . TRP A 1 81 ? -1.896 -2.566 9.934 1.00 92.25 81 TRP A O 1
ATOM 629 N N . VAL A 1 82 ? -1.941 -2.483 7.683 1.00 93.19 82 VAL A N 1
ATOM 630 C CA . VAL A 1 82 ? -2.339 -1.074 7.569 1.00 93.19 82 VAL A CA 1
ATOM 631 C C . VAL A 1 82 ? -3.317 -0.889 6.428 1.00 93.19 82 VAL A C 1
ATOM 633 O O . VAL A 1 82 ? -3.261 -1.615 5.434 1.00 93.19 82 VAL A O 1
ATOM 636 N N . GLY A 1 83 ? -4.172 0.119 6.548 1.00 92.56 83 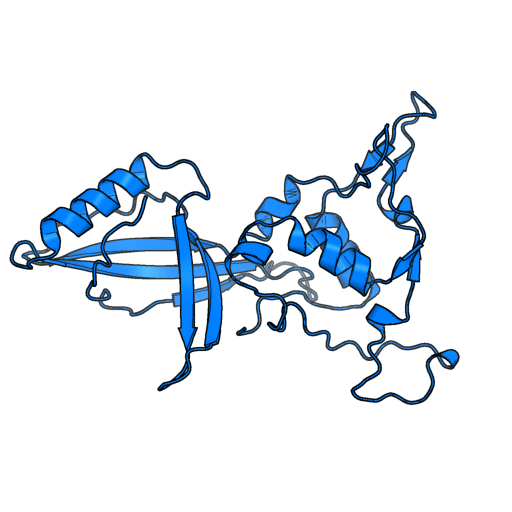GLY A N 1
ATOM 637 C CA . GLY A 1 83 ? -5.085 0.473 5.479 1.00 92.56 83 GLY A CA 1
ATOM 638 C C . GLY A 1 83 ? -5.751 1.824 5.667 1.00 92.56 83 GLY A C 1
ATOM 639 O O . GLY A 1 83 ? -5.708 2.437 6.733 1.00 92.56 83 GLY A O 1
ATOM 640 N N . TYR A 1 84 ? -6.394 2.272 4.601 1.00 92.50 84 TYR A N 1
ATOM 641 C CA . TYR A 1 84 ? -7.281 3.420 4.592 1.00 92.50 84 TYR A CA 1
ATOM 642 C C . TYR A 1 84 ? -8.653 3.015 5.087 1.00 92.50 84 TYR A C 1
ATOM 644 O O . TYR A 1 84 ? -9.228 2.048 4.585 1.00 92.50 84 TYR A O 1
ATOM 652 N N . VAL A 1 85 ? -9.186 3.782 6.029 1.00 91.00 85 VAL A N 1
ATOM 653 C CA . VAL A 1 85 ? -10.579 3.643 6.432 1.00 91.00 85 VAL A CA 1
ATOM 654 C C . VAL A 1 85 ? -11.449 4.132 5.282 1.00 91.00 85 VAL A C 1
ATOM 656 O O . VAL A 1 85 ? -11.264 5.238 4.765 1.00 91.00 85 VAL A O 1
ATOM 659 N N . LEU A 1 86 ? -12.383 3.286 4.862 1.00 85.75 86 LEU A N 1
ATOM 660 C CA . LEU A 1 86 ? -13.427 3.680 3.936 1.00 85.75 86 LEU A CA 1
ATOM 661 C C . LEU A 1 86 ? -14.485 4.430 4.744 1.00 85.75 86 LEU A C 1
ATOM 663 O O . LEU A 1 86 ? -14.957 3.880 5.742 1.00 85.75 86 LEU A O 1
ATOM 667 N N . PRO A 1 87 ? -14.866 5.656 4.344 1.00 67.69 87 PRO A N 1
ATOM 668 C CA . PRO A 1 87 ? -16.027 6.323 4.911 1.00 67.69 87 PRO A CA 1
ATOM 669 C C . PRO A 1 87 ? -17.273 5.562 4.443 1.00 67.69 87 PRO A C 1
ATOM 671 O O . PRO A 1 87 ? -17.926 5.928 3.467 1.00 67.69 87 PRO A O 1
ATOM 674 N N . ASP A 1 88 ? -17.545 4.426 5.080 1.00 60.47 88 ASP A N 1
ATOM 675 C CA . ASP A 1 88 ? -18.750 3.648 4.862 1.00 60.47 88 ASP A CA 1
ATOM 676 C C . ASP A 1 88 ? -19.735 3.941 5.990 1.00 60.47 88 ASP A C 1
ATOM 678 O O . ASP A 1 88 ? -19.407 3.903 7.178 1.00 60.47 88 ASP A O 1
ATOM 682 N N . ILE A 1 89 ? -20.956 4.278 5.589 1.00 54.53 89 ILE A N 1
ATOM 683 C CA . ILE A 1 89 ? -22.052 4.707 6.453 1.00 54.53 89 ILE A CA 1
ATOM 684 C C . ILE A 1 89 ? -22.665 3.439 7.055 1.00 54.53 89 ILE A C 1
ATOM 686 O O . ILE A 1 89 ? -23.775 3.028 6.700 1.00 54.53 89 ILE A O 1
ATOM 690 N N . SER A 1 90 ? -21.926 2.761 7.930 1.00 50.97 90 SER A N 1
ATOM 691 C CA . SER A 1 90 ? -22.472 1.620 8.652 1.00 50.97 90 SER A CA 1
ATOM 692 C C . SER A 1 90 ? -23.379 2.128 9.779 1.00 50.97 90 SER A C 1
ATOM 694 O O . SER A 1 90 ? -23.104 3.093 10.494 1.00 50.97 90 SER A O 1
ATOM 696 N N . ARG A 1 91 ? -24.573 1.543 9.823 1.00 53.41 91 ARG A N 1
ATOM 697 C CA . ARG A 1 91 ? -25.695 1.952 10.664 1.00 53.41 91 ARG A CA 1
ATOM 698 C C . ARG A 1 91 ? -25.330 1.723 12.126 1.00 53.41 91 ARG A C 1
ATOM 700 O O . ARG A 1 91 ? -25.019 0.592 12.478 1.00 53.41 91 ARG A O 1
ATOM 707 N N . LEU A 1 92 ? -25.465 2.753 12.961 1.00 57.59 92 LEU A N 1
ATOM 708 C CA . LEU A 1 92 ? -25.662 2.552 14.394 1.00 57.59 92 LEU A CA 1
ATOM 709 C C . LEU A 1 92 ? -26.890 1.640 14.543 1.00 57.59 92 LEU A C 1
ATOM 711 O O . LEU A 1 92 ? -28.008 2.049 14.215 1.00 57.59 92 LEU A O 1
ATOM 715 N N . ASP A 1 93 ? -26.674 0.373 14.899 1.00 55.69 93 ASP A N 1
ATOM 716 C CA . ASP A 1 93 ? -27.778 -0.548 15.163 1.00 55.69 93 ASP A CA 1
ATOM 717 C C . ASP A 1 93 ? -28.361 -0.162 16.527 1.00 55.69 93 ASP A C 1
ATOM 719 O O . ASP A 1 93 ? -27.652 -0.153 17.535 1.00 55.69 93 ASP A O 1
ATOM 723 N N . ASP A 1 94 ? -29.643 0.201 16.551 1.00 49.25 94 ASP A N 1
ATOM 724 C CA . ASP A 1 94 ? -30.353 0.696 17.736 1.00 49.25 94 ASP A CA 1
ATOM 725 C C . ASP A 1 94 ? -30.696 -0.484 18.663 1.00 49.25 94 ASP A C 1
ATOM 727 O O . ASP A 1 94 ? -31.838 -0.946 18.774 1.00 49.25 94 ASP A O 1
ATOM 731 N N . ARG A 1 95 ? -29.654 -1.073 19.255 1.00 53.84 95 ARG A N 1
ATOM 732 C CA . ARG A 1 95 ? -29.750 -2.088 20.304 1.00 53.84 95 ARG A CA 1
ATOM 733 C C . ARG A 1 95 ? -29.440 -1.424 21.644 1.00 53.84 95 ARG A C 1
ATOM 735 O O . ARG A 1 95 ? -28.575 -0.567 21.748 1.00 53.84 95 ARG A O 1
ATOM 742 N N . ALA A 1 96 ? -30.205 -1.793 22.669 1.00 62.09 96 ALA A N 1
ATOM 743 C CA . ALA A 1 96 ? -30.226 -1.117 23.966 1.00 62.09 96 ALA A CA 1
ATOM 744 C C . ALA A 1 96 ? -28.830 -0.891 24.595 1.00 62.09 96 ALA A C 1
ATOM 746 O O . ALA A 1 96 ? -28.014 -1.807 24.628 1.00 62.09 96 ALA A O 1
ATOM 747 N N . GLN A 1 97 ? -28.641 0.305 25.170 1.00 66.75 97 GLN A N 1
ATOM 748 C CA . GLN A 1 97 ? -27.508 0.841 25.956 1.00 66.75 97 GLN A CA 1
ATOM 749 C C . GLN A 1 97 ? -26.111 0.838 25.298 1.00 66.75 97 GLN A C 1
ATOM 751 O O . GLN A 1 97 ? -25.330 1.740 25.597 1.00 66.75 97 GLN A O 1
ATOM 756 N N . ILE A 1 98 ? -25.792 -0.115 24.418 1.00 71.56 98 ILE A N 1
ATOM 757 C CA . ILE A 1 98 ? -24.505 -0.208 23.714 1.00 71.56 98 ILE A CA 1
ATOM 758 C C . ILE A 1 98 ? -24.764 -0.390 22.218 1.00 71.56 98 ILE A C 1
ATOM 760 O O . ILE A 1 98 ? -25.374 -1.377 21.802 1.00 71.56 98 ILE A O 1
ATOM 764 N N . GLN A 1 99 ? -24.270 0.556 21.424 1.00 79.31 99 GLN A N 1
ATOM 765 C CA . GLN A 1 99 ? -24.351 0.560 19.965 1.00 79.31 99 GLN A CA 1
ATOM 766 C C . GLN A 1 99 ? -23.025 0.063 19.374 1.00 79.31 99 GLN A C 1
ATOM 768 O O . GLN A 1 99 ? -21.959 0.346 19.914 1.00 79.31 99 GLN A O 1
ATOM 773 N N . GLU A 1 100 ? -23.076 -0.680 18.268 1.00 82.31 100 GLU A N 1
ATOM 774 C CA . GLU A 1 100 ? -21.879 -1.114 17.535 1.00 82.31 100 GLU A CA 1
ATOM 775 C C . GLU A 1 100 ? -21.730 -0.273 16.264 1.00 82.31 100 GLU A C 1
ATOM 777 O O . GLU A 1 100 ? -22.637 -0.230 15.430 1.00 82.31 100 GLU A O 1
ATOM 782 N N . PHE A 1 101 ? -20.582 0.384 16.115 1.00 84.12 101 PHE A N 1
ATOM 783 C CA . PHE A 1 101 ? -20.193 1.096 14.903 1.00 84.12 101 PHE A CA 1
ATOM 784 C C . PHE A 1 101 ? -19.140 0.285 14.148 1.00 84.12 101 PHE A C 1
ATOM 786 O O . PHE A 1 101 ? -18.072 0.002 14.687 1.00 84.12 101 PHE A O 1
ATOM 793 N N . ARG A 1 102 ? -19.431 -0.114 12.906 1.00 86.81 102 ARG A N 1
ATOM 794 C CA . ARG A 1 102 ? -18.522 -0.950 12.106 1.00 86.81 102 ARG A CA 1
ATOM 795 C C . ARG A 1 102 ? -17.666 -0.108 11.177 1.00 86.81 102 ARG A C 1
ATOM 797 O O . ARG A 1 102 ? -18.184 0.654 10.361 1.00 86.81 102 ARG A O 1
ATOM 804 N N . VAL A 1 103 ? -16.358 -0.303 11.259 1.00 87.56 103 VAL A N 1
ATOM 805 C CA . VAL A 1 103 ? -15.364 0.377 10.434 1.00 87.56 103 VAL A CA 1
ATOM 806 C C . VAL A 1 103 ? -14.794 -0.616 9.434 1.00 87.56 103 VAL A C 1
ATOM 808 O O . VAL A 1 103 ? -14.331 -1.689 9.812 1.00 87.56 103 VAL A O 1
ATOM 811 N N . THR A 1 104 ? -14.804 -0.243 8.154 1.00 90.25 104 THR A N 1
ATOM 812 C CA . THR A 1 104 ? -14.162 -1.014 7.082 1.00 90.25 104 THR A CA 1
ATOM 813 C C . THR A 1 104 ? -12.940 -0.266 6.568 1.00 90.25 104 THR A C 1
ATOM 815 O O . THR A 1 104 ? -12.984 0.946 6.361 1.00 90.25 104 THR A O 1
ATOM 818 N N . ALA A 1 105 ? -11.849 -0.984 6.322 1.00 91.31 105 ALA A N 1
ATOM 819 C CA . ALA A 1 105 ? -10.609 -0.440 5.794 1.00 91.31 105 ALA A CA 1
ATOM 820 C C . ALA A 1 105 ? -10.008 -1.320 4.687 1.00 91.31 105 ALA A C 1
ATOM 822 O O . ALA A 1 105 ? -10.244 -2.525 4.625 1.00 91.31 105 ALA A O 1
ATOM 823 N N . THR A 1 106 ? -9.204 -0.715 3.814 1.00 92.06 106 THR A N 1
ATOM 824 C CA . THR A 1 106 ? -8.562 -1.344 2.645 1.00 92.06 106 THR A CA 1
ATOM 825 C C . THR A 1 106 ? -7.076 -1.005 2.580 1.00 92.06 106 THR A C 1
ATOM 827 O O . THR A 1 106 ? -6.683 0.108 2.913 1.00 92.06 106 THR A O 1
ATOM 830 N N . ASP A 1 107 ? -6.242 -1.937 2.122 1.00 88.81 107 ASP A N 1
ATOM 831 C CA . ASP A 1 107 ? -4.774 -1.805 2.088 1.00 88.81 107 ASP A CA 1
ATOM 832 C C . ASP A 1 107 ? -4.203 -0.760 1.113 1.00 88.81 107 ASP A C 1
ATOM 834 O O . ASP A 1 107 ? -2.988 -0.603 1.016 1.00 88.81 107 ASP A O 1
ATOM 838 N N . GLY A 1 108 ? -5.056 -0.062 0.362 1.00 87.06 108 GLY A N 1
ATOM 839 C CA . GLY A 1 108 ? -4.638 1.019 -0.530 1.00 87.06 108 GLY A CA 1
ATOM 840 C C . GLY A 1 108 ? -4.072 0.570 -1.878 1.00 87.06 108 GLY A C 1
ATOM 841 O O . GLY A 1 108 ? -3.993 1.392 -2.791 1.00 87.06 108 GLY A O 1
ATOM 842 N N . LEU A 1 109 ? -3.814 -0.727 -2.111 1.00 89.56 109 LEU A N 1
ATOM 843 C CA . LEU A 1 109 ? -3.229 -1.200 -3.380 1.00 89.56 109 LEU A CA 1
ATOM 844 C C . LEU A 1 109 ? -4.067 -0.807 -4.604 1.00 89.56 109 LEU A C 1
ATOM 846 O O . LEU A 1 109 ? -3.528 -0.552 -5.682 1.00 89.56 109 LEU A O 1
ATOM 850 N N . ALA A 1 110 ? -5.391 -0.718 -4.456 1.00 88.06 110 ALA A N 1
ATOM 851 C CA . ALA A 1 110 ? -6.285 -0.278 -5.524 1.00 88.06 110 ALA A CA 1
ATOM 852 C C . ALA A 1 110 ? -6.049 1.182 -5.964 1.00 88.06 110 ALA A C 1
ATOM 854 O O . ALA A 1 110 ? -6.299 1.503 -7.129 1.00 88.06 110 ALA A O 1
ATOM 855 N N . ARG A 1 111 ? -5.531 2.048 -5.083 1.00 89.19 111 ARG A N 1
ATOM 856 C CA . ARG A 1 111 ? -5.245 3.468 -5.365 1.00 89.19 111 ARG A CA 1
ATOM 857 C C . ARG A 1 111 ? -4.130 3.633 -6.392 1.00 89.19 111 ARG A C 1
ATOM 859 O O . ARG A 1 111 ? -4.161 4.568 -7.189 1.00 89.19 111 ARG A O 1
ATOM 866 N N . LEU A 1 112 ? -3.216 2.663 -6.474 1.00 91.19 112 LEU A N 1
ATOM 867 C CA . LEU A 1 112 ? -2.141 2.624 -7.471 1.00 91.19 112 LEU A CA 1
ATOM 868 C C . LEU A 1 112 ? -2.652 2.562 -8.922 1.00 91.19 112 LEU A C 1
ATOM 870 O O . LEU A 1 112 ? -1.880 2.800 -9.849 1.00 91.19 112 LEU A O 1
ATOM 874 N N . LYS A 1 113 ? -3.941 2.264 -9.146 1.00 91.69 113 LYS A N 1
ATOM 875 C CA . LYS A 1 113 ? -4.576 2.352 -10.473 1.00 91.69 113 LYS A CA 1
ATOM 876 C C . LYS A 1 113 ? -4.727 3.794 -10.960 1.00 91.69 113 LYS A C 1
ATOM 878 O O . LYS A 1 113 ? -4.790 4.013 -12.166 1.00 91.69 113 LYS A O 1
ATOM 883 N N . GLY A 1 114 ? -4.796 4.756 -10.039 1.00 91.31 114 GLY A N 1
ATOM 884 C CA . GLY A 1 114 ? -4.911 6.184 -10.338 1.00 91.31 114 GLY A CA 1
ATOM 885 C C . GLY A 1 114 ? -3.571 6.904 -10.507 1.00 91.31 114 GLY A C 1
ATOM 886 O O . GLY A 1 114 ? -3.573 8.091 -10.817 1.00 91.31 114 GLY A O 1
ATOM 887 N N . ILE A 1 115 ? -2.443 6.216 -10.302 1.00 92.94 115 ILE A N 1
ATOM 888 C CA . ILE A 1 115 ? -1.100 6.808 -10.334 1.00 92.94 115 ILE A CA 1
ATOM 889 C C . ILE A 1 115 ? -0.352 6.281 -11.555 1.00 92.94 115 ILE A C 1
ATOM 891 O O . ILE A 1 115 ? -0.194 5.071 -11.715 1.00 92.94 115 ILE A O 1
ATOM 895 N N . GLU A 1 116 ? 0.109 7.182 -12.418 1.00 93.56 116 GLU A N 1
ATOM 896 C CA . GLU A 1 116 ? 0.925 6.836 -13.583 1.00 93.56 116 GLU A CA 1
ATOM 897 C C . GLU A 1 116 ? 2.353 6.461 -13.173 1.00 93.56 116 GLU A C 1
ATOM 899 O O . GLU A 1 116 ? 2.978 7.138 -12.360 1.00 93.56 116 GLU A O 1
ATOM 904 N N . TYR A 1 117 ? 2.899 5.407 -13.781 1.00 94.19 117 TYR A N 1
ATOM 905 C CA . TYR A 1 117 ? 4.280 4.997 -13.560 1.00 94.19 117 TYR A CA 1
ATOM 906 C C . TYR A 1 117 ? 5.228 5.724 -14.522 1.00 94.19 117 TYR A C 1
ATOM 908 O O . TYR A 1 117 ? 5.451 5.276 -15.651 1.00 94.19 117 TYR A O 1
ATOM 916 N N . LYS A 1 118 ? 5.791 6.849 -14.070 1.00 91.44 118 LYS A N 1
ATOM 917 C CA . LYS A 1 118 ? 6.666 7.719 -14.870 1.00 91.44 118 LYS A CA 1
ATOM 918 C C . LYS A 1 118 ? 7.778 8.357 -14.042 1.00 91.44 118 LYS A C 1
ATOM 920 O O . LYS A 1 118 ? 7.654 8.489 -12.829 1.00 91.44 118 LYS A O 1
ATOM 925 N N . ASP A 1 119 ? 8.856 8.734 -14.720 1.00 89.69 119 ASP A N 1
ATOM 926 C CA . ASP A 1 119 ? 9.912 9.592 -14.191 1.00 89.69 119 ASP A CA 1
ATOM 927 C C . ASP A 1 119 ? 9.516 11.056 -14.400 1.00 89.69 119 ASP A C 1
ATOM 929 O O . ASP A 1 119 ? 9.493 11.544 -15.532 1.00 89.69 119 ASP A O 1
ATOM 933 N N . ASP A 1 120 ? 9.190 11.735 -13.306 1.00 86.44 120 ASP A N 1
ATOM 934 C CA . ASP A 1 120 ? 8.797 13.146 -13.251 1.00 86.44 120 ASP A CA 1
ATOM 935 C C . ASP A 1 120 ? 9.918 14.047 -12.694 1.00 86.44 120 ASP A C 1
ATOM 937 O O . ASP A 1 120 ? 9.715 15.236 -12.456 1.00 86.44 120 ASP A O 1
ATOM 941 N N . SER A 1 121 ? 11.133 13.511 -12.516 1.00 85.62 121 SER A N 1
ATOM 942 C CA . SER A 1 121 ? 12.268 14.257 -11.945 1.00 85.62 121 SER A CA 1
ATOM 943 C C . SER A 1 121 ? 12.868 15.315 -12.885 1.00 85.62 121 SER A C 1
ATOM 945 O O . SER A 1 121 ? 13.706 16.121 -12.471 1.00 85.62 121 SER A O 1
ATOM 947 N N . GLY A 1 122 ? 12.475 15.300 -14.162 1.00 80.06 122 GLY A N 1
ATOM 948 C CA . GLY A 1 122 ? 12.984 16.173 -15.218 1.00 80.06 122 GLY A CA 1
ATOM 949 C C . GLY A 1 122 ? 12.025 17.297 -15.621 1.00 80.06 122 GLY A C 1
ATOM 950 O O . GLY A 1 122 ? 11.006 17.551 -14.996 1.00 80.06 122 GLY A O 1
ATOM 951 N N . ALA A 1 123 ? 12.351 17.983 -16.720 1.00 78.31 123 ALA A N 1
ATOM 952 C CA . ALA A 1 123 ? 11.493 19.030 -17.289 1.00 78.31 123 ALA A CA 1
ATOM 953 C C . ALA A 1 123 ? 10.252 18.481 -18.024 1.00 78.31 123 ALA A C 1
ATOM 955 O O . ALA A 1 123 ? 9.346 19.243 -18.354 1.00 78.31 123 ALA A O 1
ATOM 956 N N . SER A 1 124 ? 10.236 17.183 -18.325 1.00 82.44 124 SER A N 1
ATOM 957 C CA . SER A 1 124 ? 9.155 16.489 -19.019 1.00 82.44 124 SER A CA 1
ATOM 958 C C . SER A 1 124 ? 9.061 15.057 -18.516 1.00 82.44 124 SER A C 1
ATOM 960 O O . SER A 1 124 ? 10.100 14.419 -18.330 1.00 82.44 124 SER A O 1
ATOM 962 N N . ASP A 1 125 ? 7.838 14.550 -18.397 1.00 86.00 125 ASP A N 1
ATOM 963 C CA . ASP A 1 125 ? 7.574 13.163 -18.028 1.00 86.00 125 ASP A CA 1
ATOM 964 C C . ASP A 1 125 ? 8.238 12.194 -19.013 1.00 86.00 125 ASP A C 1
ATOM 966 O O . ASP A 1 125 ? 8.069 12.294 -20.235 1.00 86.00 125 ASP A O 1
ATOM 970 N N . ALA A 1 126 ? 8.982 11.230 -18.478 1.00 88.31 126 ALA A N 1
ATOM 971 C CA . ALA A 1 126 ? 9.685 10.225 -19.264 1.00 88.31 126 ALA A CA 1
ATOM 972 C C . ALA A 1 126 ? 9.515 8.827 -18.657 1.00 88.31 126 ALA A C 1
ATOM 974 O O . ALA A 1 126 ? 9.269 8.684 -17.460 1.00 88.31 126 ALA A O 1
ATOM 975 N N . PRO A 1 127 ? 9.649 7.753 -19.449 1.00 88.81 127 PRO A N 1
ATOM 976 C CA . PRO A 1 127 ? 9.743 6.419 -18.882 1.00 88.81 127 PRO A CA 1
ATOM 977 C C . PRO A 1 127 ? 11.030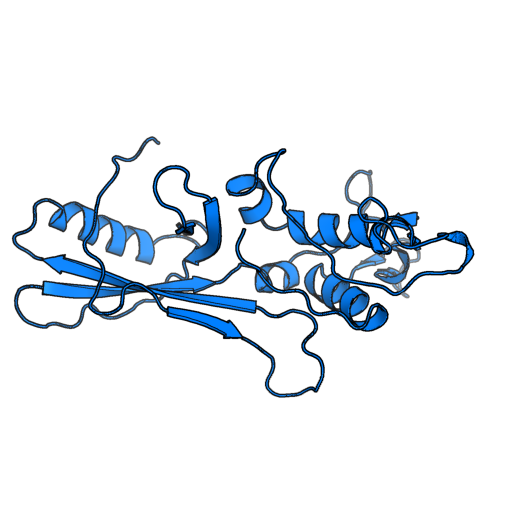 6.287 -18.072 1.00 88.81 127 PRO A C 1
ATOM 979 O O . PRO A 1 127 ? 12.083 6.808 -18.445 1.00 88.81 127 PRO A O 1
ATOM 982 N N . PHE A 1 128 ? 10.969 5.525 -16.983 1.00 90.69 128 PHE A N 1
ATOM 983 C CA . PHE A 1 128 ? 12.179 5.179 -16.254 1.00 90.69 128 PHE A CA 1
ATOM 984 C C . PHE A 1 128 ? 13.145 4.394 -17.150 1.00 90.69 128 PHE A C 1
ATOM 986 O O . PHE A 1 128 ? 12.739 3.501 -17.891 1.00 90.69 128 PHE A O 1
ATOM 993 N N . GLY A 1 129 ? 14.441 4.686 -17.041 1.00 88.81 129 GLY A N 1
ATOM 994 C CA . GLY A 1 129 ? 15.483 3.920 -17.726 1.00 88.81 129 GLY A CA 1
ATOM 995 C C . GLY A 1 129 ? 15.711 2.529 -17.117 1.00 88.81 129 GLY A C 1
ATOM 996 O O . GLY A 1 129 ? 14.831 1.917 -16.514 1.00 88.81 129 GLY A O 1
ATOM 997 N N . MET A 1 130 ? 16.939 2.021 -17.236 1.00 92.56 130 MET A N 1
ATOM 998 C CA . MET A 1 130 ? 17.324 0.710 -16.700 1.00 92.56 130 MET A CA 1
ATOM 999 C C . MET A 1 130 ? 17.289 0.665 -15.166 1.00 92.56 130 MET A C 1
ATOM 1001 O O . MET A 1 130 ? 18.193 1.185 -14.499 1.00 92.56 130 MET A O 1
ATOM 1005 N N . ARG A 1 131 ? 16.323 -0.054 -14.590 1.00 94.12 131 ARG A N 1
ATOM 1006 C CA . ARG A 1 131 ? 16.219 -0.288 -13.139 1.00 94.12 131 ARG A CA 1
ATOM 1007 C C . ARG A 1 131 ? 16.126 -1.783 -12.832 1.00 94.12 131 ARG A C 1
ATOM 1009 O O . ARG A 1 131 ? 15.969 -2.615 -13.721 1.00 94.12 131 ARG A O 1
ATOM 1016 N N . THR A 1 132 ? 16.362 -2.144 -11.575 1.00 92.81 132 THR A N 1
ATOM 1017 C CA . THR A 1 132 ? 16.164 -3.523 -11.106 1.00 92.81 132 THR A CA 1
ATOM 1018 C C . THR A 1 132 ? 14.675 -3.802 -10.950 1.00 92.81 132 THR A C 1
ATOM 1020 O O . THR A 1 132 ? 13.896 -2.870 -10.745 1.00 92.81 132 THR A O 1
ATOM 1023 N N . ILE A 1 133 ? 14.269 -5.074 -11.003 1.00 92.06 133 ILE A N 1
ATOM 1024 C CA . ILE A 1 133 ? 12.872 -5.451 -10.721 1.00 92.06 133 ILE A CA 1
ATOM 1025 C C . ILE A 1 133 ? 12.463 -4.923 -9.343 1.00 92.06 133 ILE A C 1
ATOM 1027 O O . ILE A 1 133 ? 11.396 -4.334 -9.197 1.00 92.06 133 ILE A O 1
ATOM 1031 N N . LEU A 1 134 ? 13.350 -5.062 -8.354 1.00 92.06 134 LEU A N 1
ATOM 1032 C CA . LEU A 1 134 ? 13.146 -4.536 -7.008 1.00 92.06 134 LEU A CA 1
ATOM 1033 C C . LEU A 1 134 ? 12.901 -3.019 -7.009 1.00 92.06 134 LEU A C 1
ATOM 1035 O O . LEU A 1 134 ? 11.969 -2.560 -6.361 1.00 92.06 134 LEU A O 1
ATOM 1039 N N . ALA A 1 135 ? 13.689 -2.242 -7.755 1.00 93.44 135 ALA A N 1
ATOM 1040 C CA . ALA A 1 135 ? 13.511 -0.793 -7.832 1.00 93.44 135 ALA A CA 1
ATOM 1041 C C . ALA A 1 135 ? 12.210 -0.391 -8.549 1.00 93.44 135 ALA A C 1
ATOM 1043 O O . ALA A 1 135 ? 11.600 0.607 -8.176 1.00 93.44 135 ALA A O 1
ATOM 1044 N N . HIS A 1 136 ? 11.763 -1.161 -9.547 1.00 94.38 136 HIS A N 1
ATOM 1045 C CA . HIS A 1 136 ? 10.453 -0.947 -10.166 1.00 94.38 136 HIS A CA 1
ATOM 1046 C C . HIS A 1 136 ? 9.306 -1.229 -9.186 1.00 94.38 136 HIS A C 1
ATOM 1048 O O . HIS A 1 136 ? 8.397 -0.409 -9.075 1.00 94.38 136 HIS A O 1
ATOM 1054 N N . LEU A 1 137 ? 9.375 -2.343 -8.444 1.00 93.50 137 LEU A N 1
ATOM 1055 C CA . LEU A 1 137 ? 8.387 -2.705 -7.421 1.00 93.50 137 LEU A CA 1
ATOM 1056 C C . LEU A 1 137 ? 8.302 -1.640 -6.324 1.00 93.50 137 LEU A C 1
ATOM 1058 O O . LEU A 1 137 ? 7.219 -1.130 -6.052 1.00 93.50 137 LEU A O 1
ATOM 1062 N N . LEU A 1 138 ? 9.444 -1.268 -5.736 1.00 93.19 138 LEU A N 1
ATOM 1063 C CA . LEU A 1 138 ? 9.501 -0.240 -4.696 1.00 93.19 138 LEU A CA 1
ATOM 1064 C C . LEU A 1 138 ? 8.990 1.100 -5.221 1.00 93.19 138 LEU A C 1
ATOM 1066 O O . LEU A 1 138 ? 8.129 1.692 -4.590 1.00 93.19 138 LEU A O 1
ATOM 1070 N N . GLY A 1 139 ? 9.423 1.526 -6.411 1.00 91.81 139 GLY A N 1
ATOM 1071 C CA . GLY A 1 139 ? 8.987 2.796 -6.991 1.00 91.81 139 GLY A CA 1
ATOM 1072 C C . GLY A 1 139 ? 7.485 2.891 -7.280 1.00 91.81 139 GLY A C 1
ATOM 1073 O O . GLY A 1 139 ? 6.988 4.005 -7.390 1.00 91.81 139 GLY A O 1
ATOM 1074 N N . CYS A 1 140 ? 6.775 1.762 -7.404 1.00 93.12 140 CYS A N 1
ATOM 1075 C CA . CYS A 1 140 ? 5.310 1.731 -7.479 1.00 93.12 140 CYS A CA 1
ATOM 1076 C C . CYS A 1 140 ? 4.675 1.744 -6.084 1.00 93.12 140 CYS A C 1
ATOM 1078 O O . CYS A 1 140 ? 3.739 2.495 -5.843 1.00 93.12 140 CYS A O 1
ATOM 1080 N N . LEU A 1 141 ? 5.169 0.898 -5.176 1.00 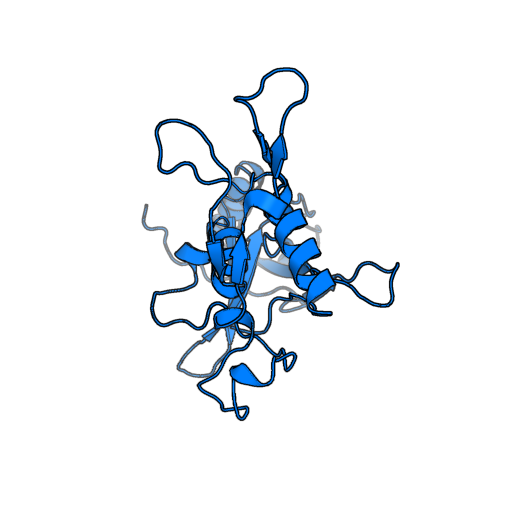92.25 141 LEU A N 1
ATOM 1081 C CA . LEU A 1 141 ? 4.581 0.705 -3.847 1.00 92.25 141 LEU A CA 1
ATOM 1082 C C . LEU A 1 141 ? 4.766 1.921 -2.935 1.00 92.25 141 LEU A C 1
ATOM 1084 O O . LEU A 1 141 ? 3.880 2.223 -2.148 1.00 92.25 141 LEU A O 1
ATOM 1088 N N . THR A 1 142 ? 5.875 2.649 -3.067 1.00 91.88 142 THR A N 1
ATOM 1089 C CA . THR A 1 142 ? 6.136 3.865 -2.282 1.00 91.88 142 THR A CA 1
ATOM 1090 C C . THR A 1 142 ? 5.385 5.093 -2.799 1.00 91.88 142 THR A C 1
ATOM 1092 O O . THR A 1 142 ? 5.567 6.176 -2.257 1.00 91.88 142 THR A O 1
ATOM 1095 N N . GLN A 1 143 ? 4.578 4.962 -3.860 1.00 91.31 143 GLN A N 1
ATOM 1096 C CA . GLN A 1 143 ? 3.651 6.024 -4.274 1.00 91.31 143 GLN A CA 1
ATOM 1097 C C . GLN A 1 143 ? 2.426 6.095 -3.359 1.00 91.31 143 GLN A C 1
ATOM 1099 O O . GLN A 1 143 ? 1.733 7.109 -3.345 1.00 91.31 143 GLN A O 1
ATOM 1104 N N . ASP A 1 144 ? 2.142 5.020 -2.621 1.00 90.56 144 ASP A N 1
ATOM 1105 C CA . ASP A 1 144 ? 1.095 5.022 -1.612 1.00 90.56 144 ASP A CA 1
ATOM 1106 C C . ASP A 1 144 ? 1.614 5.697 -0.323 1.00 90.56 144 ASP A C 1
ATOM 1108 O O . ASP A 1 144 ? 2.629 5.250 0.225 1.00 90.56 144 ASP A O 1
ATOM 1112 N N . PRO A 1 145 ? 0.945 6.751 0.187 1.00 89.50 145 PRO A N 1
ATOM 1113 C CA . PRO A 1 145 ? 1.336 7.425 1.425 1.00 89.50 145 PRO A CA 1
ATOM 1114 C C . PRO A 1 145 ? 1.445 6.515 2.657 1.00 89.50 145 PRO A C 1
ATOM 1116 O O . PRO A 1 145 ? 2.211 6.837 3.566 1.00 89.50 145 PRO A O 1
ATOM 1119 N N . LEU A 1 146 ? 0.739 5.374 2.695 1.00 89.56 146 LEU A N 1
ATOM 1120 C CA . LEU A 1 146 ? 0.866 4.407 3.794 1.00 89.56 146 LEU A CA 1
ATOM 1121 C C . LEU A 1 146 ? 2.298 3.883 3.946 1.00 89.56 146 LEU A C 1
ATOM 1123 O O . LEU A 1 146 ? 2.699 3.531 5.056 1.00 89.56 146 LEU A O 1
ATOM 1127 N N . ALA A 1 147 ? 3.070 3.844 2.854 1.00 88.12 147 ALA A N 1
ATOM 1128 C CA . ALA A 1 147 ? 4.456 3.397 2.881 1.00 88.12 147 ALA A CA 1
ATOM 1129 C C . ALA A 1 147 ? 5.316 4.291 3.789 1.00 88.12 147 ALA A C 1
ATOM 1131 O O . ALA A 1 147 ? 5.971 3.781 4.688 1.00 88.12 147 ALA A O 1
ATOM 1132 N N . ASP A 1 148 ? 5.278 5.611 3.600 1.00 87.94 148 ASP A N 1
ATOM 1133 C CA . ASP A 1 148 ? 6.079 6.555 4.399 1.00 87.94 148 ASP A CA 1
ATOM 1134 C C . ASP A 1 148 ? 5.484 6.780 5.800 1.00 87.94 148 ASP A C 1
ATOM 1136 O O . ASP A 1 148 ? 6.207 7.001 6.769 1.00 87.94 148 ASP A O 1
ATOM 1140 N N . GLN A 1 149 ? 4.157 6.681 5.931 1.00 90.31 149 GLN A N 1
ATOM 1141 C CA . GLN A 1 149 ? 3.470 6.896 7.205 1.00 90.31 149 GLN A CA 1
ATOM 1142 C C . GLN A 1 149 ? 3.730 5.778 8.226 1.00 90.31 149 GLN A C 1
ATOM 1144 O O . GLN A 1 149 ? 3.829 6.063 9.421 1.00 90.31 149 GLN A O 1
ATOM 1149 N N . TYR A 1 150 ? 3.811 4.520 7.779 1.00 89.88 150 TYR A N 1
ATOM 1150 C CA . TYR A 1 150 ? 3.856 3.356 8.674 1.00 89.88 150 TYR A CA 1
ATOM 1151 C C . TYR A 1 150 ? 5.129 2.516 8.588 1.00 89.88 150 TYR A C 1
ATOM 1153 O O . TYR A 1 150 ? 5.333 1.675 9.462 1.00 89.88 150 TYR A O 1
ATOM 1161 N N . PHE A 1 151 ? 5.985 2.730 7.584 1.00 88.69 151 PHE A N 1
ATOM 1162 C CA . PHE A 1 151 ? 7.255 2.019 7.460 1.00 88.69 151 PHE A CA 1
ATOM 1163 C C . PHE A 1 151 ? 8.422 3.000 7.546 1.00 88.69 151 PHE A C 1
ATOM 1165 O O . PHE A 1 151 ? 8.675 3.798 6.645 1.00 88.69 151 PHE A O 1
ATOM 1172 N N . GLY A 1 152 ? 9.169 2.917 8.643 1.00 84.94 152 GLY A N 1
ATOM 1173 C CA . GLY A 1 152 ? 10.398 3.669 8.834 1.00 84.94 152 GLY A CA 1
ATOM 1174 C C . GLY A 1 152 ? 11.565 3.114 8.013 1.00 84.94 152 GLY A C 1
ATOM 1175 O O . GLY A 1 152 ? 11.527 2.020 7.453 1.00 84.94 152 GLY A O 1
ATOM 1176 N N . ALA A 1 153 ? 12.680 3.848 8.007 1.00 81.88 153 ALA A N 1
ATOM 1177 C CA . ALA A 1 153 ? 13.878 3.489 7.237 1.00 81.88 153 ALA A CA 1
ATOM 1178 C C . ALA A 1 153 ? 14.500 2.125 7.610 1.00 81.88 153 ALA A C 1
ATOM 1180 O O . ALA A 1 153 ? 15.286 1.576 6.837 1.00 81.88 153 ALA A O 1
ATOM 1181 N N . THR A 1 154 ? 14.198 1.600 8.800 1.00 84.00 154 THR A N 1
ATOM 1182 C CA . THR A 1 154 ? 14.690 0.303 9.290 1.00 84.00 154 THR A CA 1
ATO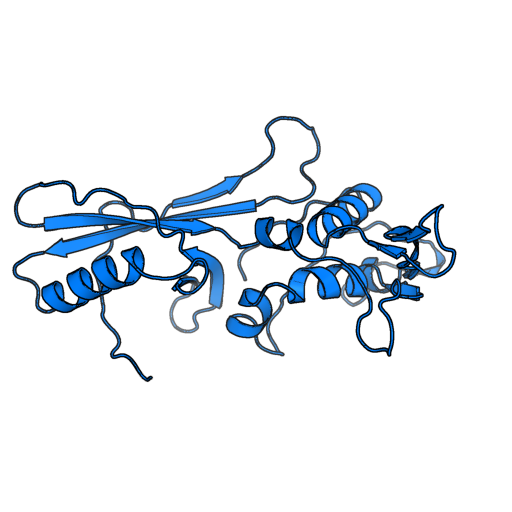M 1183 C C . THR A 1 154 ? 13.700 -0.840 9.100 1.00 84.00 154 THR A C 1
ATOM 1185 O O . THR A 1 154 ? 14.078 -1.994 9.308 1.00 84.00 154 THR A O 1
ATOM 1188 N N . ASP A 1 155 ? 12.457 -0.538 8.730 1.00 85.38 155 ASP A N 1
ATOM 1189 C CA . ASP A 1 155 ? 11.400 -1.536 8.637 1.00 85.38 155 ASP A CA 1
ATOM 1190 C C . ASP A 1 155 ? 11.515 -2.339 7.340 1.00 85.38 155 ASP A C 1
ATOM 1192 O O . ASP A 1 155 ? 12.006 -1.877 6.305 1.00 85.38 155 ASP A O 1
ATOM 1196 N N . VAL A 1 156 ? 11.075 -3.596 7.390 1.00 86.69 156 VAL A N 1
ATOM 1197 C CA . VAL A 1 156 ? 11.169 -4.506 6.246 1.00 86.69 156 VAL A CA 1
ATOM 1198 C C . VAL A 1 156 ? 9.953 -4.321 5.342 1.00 86.69 156 VAL A C 1
ATOM 1200 O O . VAL A 1 156 ? 9.018 -5.107 5.378 1.00 86.69 156 VAL A O 1
ATOM 1203 N N . PHE A 1 157 ? 9.994 -3.312 4.472 1.00 88.25 157 PHE A N 1
ATOM 1204 C CA . PHE A 1 157 ? 8.855 -2.972 3.609 1.00 88.25 157 PHE A CA 1
ATOM 1205 C C . PHE A 1 157 ? 8.469 -4.061 2.588 1.00 88.25 157 PHE A C 1
ATOM 1207 O O . PHE A 1 157 ? 7.293 -4.291 2.320 1.00 88.25 157 PHE A O 1
ATOM 1214 N N . LEU A 1 158 ? 9.449 -4.750 1.988 1.00 89.25 158 LEU A N 1
ATOM 1215 C CA . LEU A 1 158 ? 9.190 -5.764 0.963 1.00 89.25 158 LEU A CA 1
ATOM 1216 C C . LEU A 1 158 ? 10.080 -6.991 1.146 1.00 89.25 158 LEU A C 1
ATOM 1218 O O . LEU A 1 158 ? 11.308 -6.914 1.085 1.00 89.25 158 LEU A O 1
ATOM 1222 N N . ARG A 1 159 ? 9.443 -8.158 1.273 1.00 88.19 159 ARG A N 1
ATOM 1223 C CA . ARG A 1 159 ? 10.108 -9.464 1.224 1.00 88.19 159 ARG A CA 1
ATOM 1224 C C . ARG A 1 159 ? 9.795 -10.134 -0.103 1.00 88.19 159 ARG A C 1
ATOM 1226 O O . ARG A 1 159 ? 8.649 -10.165 -0.539 1.00 88.19 159 ARG A O 1
ATOM 1233 N N . THR A 1 160 ? 10.813 -10.705 -0.738 1.00 86.75 160 THR A N 1
ATOM 1234 C CA . THR A 1 160 ? 10.633 -11.445 -1.991 1.00 86.75 160 THR A CA 1
ATOM 1235 C C . THR A 1 160 ? 10.993 -12.907 -1.786 1.00 86.75 160 THR A C 1
ATOM 1237 O O . THR A 1 160 ? 12.009 -13.233 -1.176 1.00 86.75 160 THR A O 1
ATOM 1240 N N . VAL A 1 161 ? 10.136 -13.793 -2.289 1.00 84.81 161 VAL A N 1
ATOM 1241 C CA . VAL A 1 161 ? 10.348 -15.244 -2.277 1.00 84.81 161 VAL A CA 1
ATOM 1242 C C . VAL A 1 161 ? 10.303 -15.716 -3.725 1.00 84.81 161 VAL A C 1
ATOM 1244 O O . VAL A 1 161 ? 9.323 -16.288 -4.192 1.00 84.81 161 VAL A O 1
ATOM 1247 N N . VAL A 1 162 ? 11.358 -15.386 -4.468 1.00 81.00 162 VAL A N 1
ATOM 1248 C CA . VAL A 1 162 ? 11.517 -15.732 -5.885 1.00 81.00 162 VAL A CA 1
ATOM 1249 C C . VAL A 1 162 ? 12.858 -16.431 -6.042 1.00 81.00 162 VAL A C 1
ATOM 1251 O O . VAL A 1 162 ? 13.883 -15.871 -5.670 1.00 81.00 162 VAL A O 1
ATOM 1254 N N . ASN A 1 163 ? 12.850 -17.645 -6.594 1.00 79.56 163 ASN A N 1
ATOM 1255 C CA . ASN A 1 163 ? 14.063 -18.434 -6.847 1.00 79.56 163 ASN A CA 1
ATOM 1256 C C . ASN A 1 163 ? 14.352 -18.600 -8.351 1.00 79.56 163 ASN A C 1
ATOM 1258 O O . ASN A 1 163 ? 14.965 -19.575 -8.778 1.00 79.56 163 ASN A O 1
ATOM 1262 N N . TRP A 1 164 ? 13.859 -17.666 -9.167 1.00 79.31 164 TRP A N 1
ATOM 1263 C CA . TRP A 1 164 ? 14.177 -17.600 -10.588 1.00 79.31 164 TRP A CA 1
ATOM 1264 C C . TRP A 1 164 ? 15.462 -16.799 -10.780 1.00 79.31 164 TRP A C 1
ATOM 1266 O O . TRP A 1 164 ? 15.484 -15.593 -10.542 1.00 79.31 164 TRP A O 1
ATOM 1276 N N . GLN A 1 165 ? 16.539 -17.471 -11.176 1.00 78.38 165 GLN A N 1
ATOM 1277 C CA . GLN A 1 165 ? 17.861 -16.869 -11.313 1.00 78.38 165 GLN A CA 1
ATOM 1278 C C . GLN A 1 165 ? 18.598 -17.413 -12.537 1.00 78.38 165 GLN A C 1
ATOM 1280 O O . GLN A 1 165 ? 18.400 -18.559 -12.936 1.00 78.38 165 GLN A O 1
ATOM 1285 N N . GLU A 1 166 ? 19.447 -16.572 -13.117 1.00 81.62 166 GLU A N 1
ATOM 1286 C CA . GLU A 1 166 ? 20.354 -16.927 -14.205 1.00 81.62 166 GLU A CA 1
ATOM 1287 C C . GLU A 1 166 ? 21.674 -17.468 -13.623 1.00 81.62 166 GLU A C 1
ATOM 1289 O O . GLU A 1 166 ? 22.009 -17.179 -12.472 1.00 81.62 166 GLU A O 1
ATOM 1294 N N . ASP A 1 167 ? 22.407 -18.288 -14.380 1.00 80.00 167 ASP A N 1
ATOM 1295 C CA . ASP A 1 167 ? 23.622 -18.968 -13.896 1.00 80.00 167 ASP A CA 1
ATOM 1296 C C . ASP A 1 167 ? 24.706 -17.967 -13.446 1.00 80.00 167 ASP A C 1
ATOM 1298 O O . ASP A 1 167 ? 25.361 -18.149 -12.415 1.00 80.00 167 ASP A O 1
ATOM 1302 N N . GLY A 1 168 ? 24.806 -16.826 -14.133 1.00 80.19 168 GLY A N 1
ATOM 1303 C CA . GLY A 1 168 ? 25.684 -15.710 -13.784 1.00 80.19 168 GLY A CA 1
ATOM 1304 C C . GLY A 1 168 ? 25.367 -15.018 -12.453 1.00 80.19 168 GLY A C 1
ATOM 1305 O O . GLY A 1 168 ? 26.220 -14.298 -11.929 1.00 80.19 168 GLY A O 1
ATOM 1306 N N . HIS A 1 169 ? 24.202 -15.256 -11.836 1.00 78.25 169 HIS A N 1
ATOM 1307 C CA . HIS A 1 169 ? 23.904 -14.774 -10.476 1.00 78.25 169 HIS A CA 1
ATOM 1308 C C . HIS A 1 169 ? 24.657 -15.583 -9.393 1.00 78.25 169 HIS A C 1
ATOM 1310 O O . HIS A 1 169 ? 24.816 -15.135 -8.245 1.00 78.25 169 HIS A O 1
ATOM 1316 N N . GLY A 1 170 ? 25.177 -16.761 -9.757 1.00 75.06 170 GLY A N 1
ATOM 1317 C CA . GLY A 1 170 ? 25.885 -17.693 -8.884 1.00 75.06 170 GLY A CA 1
ATOM 1318 C C . GLY A 1 170 ? 24.971 -18.422 -7.893 1.00 75.06 170 GLY A C 1
ATOM 1319 O O . GLY A 1 170 ? 23.746 -18.379 -7.977 1.00 75.06 170 GLY A O 1
ATOM 1320 N N . THR A 1 171 ? 25.574 -19.099 -6.912 1.00 77.50 171 THR A N 1
ATOM 1321 C CA . THR A 1 171 ? 24.835 -19.918 -5.936 1.00 77.50 171 THR A CA 1
ATOM 1322 C C . THR A 1 171 ? 23.826 -19.082 -5.132 1.00 77.50 171 THR A C 1
ATOM 1324 O O . THR A 1 171 ? 24.224 -18.012 -4.64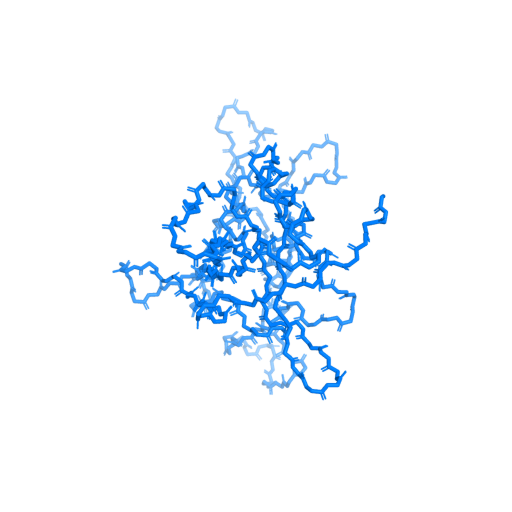4 1.00 77.50 171 THR A O 1
ATOM 1327 N N . PRO A 1 172 ? 22.574 -19.561 -4.946 1.00 72.62 172 PRO A N 1
ATOM 1328 C CA . PRO A 1 172 ? 21.591 -18.930 -4.068 1.00 72.62 172 PRO A CA 1
ATOM 1329 C C . PRO A 1 172 ? 22.145 -18.727 -2.656 1.00 72.62 172 PRO A C 1
ATOM 1331 O O . PRO A 1 172 ? 22.758 -19.629 -2.084 1.00 72.62 172 PRO A O 1
ATOM 1334 N N . ALA A 1 173 ? 21.924 -17.549 -2.081 1.00 73.12 173 ALA A N 1
ATOM 1335 C CA . ALA A 1 173 ? 22.322 -17.216 -0.715 1.00 73.12 173 ALA A CA 1
ATOM 1336 C C . ALA A 1 173 ? 21.334 -16.207 -0.120 1.00 73.12 173 ALA A C 1
ATOM 1338 O O . ALA A 1 173 ? 20.727 -15.447 -0.866 1.00 73.12 173 ALA A O 1
ATOM 1339 N N . ASN A 1 174 ? 21.223 -16.130 1.211 1.00 69.88 174 ASN A N 1
ATOM 1340 C CA . ASN A 1 174 ? 20.286 -15.208 1.878 1.00 69.88 174 ASN A CA 1
ATOM 1341 C C . ASN A 1 174 ? 20.506 -13.731 1.513 1.00 69.88 174 ASN A C 1
ATOM 1343 O O . ASN A 1 174 ? 19.556 -12.960 1.479 1.00 69.88 174 ASN A O 1
ATOM 1347 N N . ALA A 1 175 ? 21.747 -13.335 1.221 1.00 72.81 175 ALA A N 1
ATOM 1348 C CA . ALA A 1 175 ? 22.070 -11.974 0.795 1.00 72.81 175 ALA A CA 1
ATOM 1349 C C . ALA A 1 175 ? 21.808 -11.725 -0.701 1.00 72.81 175 ALA A C 1
ATOM 1351 O O . ALA A 1 175 ? 21.979 -10.601 -1.170 1.00 72.81 175 ALA A O 1
ATOM 1352 N N . LYS A 1 176 ? 21.434 -12.761 -1.468 1.00 78.25 176 LYS A N 1
ATOM 1353 C CA . LYS A 1 176 ? 21.222 -12.658 -2.908 1.00 78.25 176 LYS A CA 1
ATOM 1354 C C . LYS A 1 176 ? 19.743 -12.704 -3.257 1.00 78.25 176 LYS A C 1
ATOM 1356 O O . LYS A 1 176 ? 19.121 -13.758 -3.242 1.00 78.25 176 LYS A O 1
ATOM 1361 N N . CYS A 1 177 ? 19.209 -11.549 -3.631 1.00 82.06 177 CYS A N 1
ATOM 1362 C CA . CYS A 1 177 ? 17.823 -11.390 -4.039 1.00 82.06 177 CYS A CA 1
ATOM 1363 C C . CYS A 1 177 ? 17.716 -11.341 -5.577 1.00 82.06 177 CYS A C 1
ATOM 1365 O O . CYS A 1 177 ? 18.180 -10.365 -6.172 1.00 82.06 177 CYS A O 1
ATOM 1367 N N . PRO A 1 178 ? 17.110 -12.334 -6.260 1.00 85.06 178 PRO A N 1
ATOM 1368 C CA . PRO A 1 178 ? 17.064 -12.347 -7.727 1.00 85.06 178 PRO A CA 1
ATOM 1369 C C . PRO A 1 178 ? 16.360 -11.136 -8.358 1.00 85.06 178 PRO A C 1
ATOM 1371 O O . PRO A 1 178 ? 16.756 -10.682 -9.434 1.00 85.06 178 PRO A O 1
ATOM 1374 N N . THR A 1 179 ? 15.373 -10.549 -7.673 1.00 86.25 179 THR A N 1
ATOM 1375 C CA . THR A 1 179 ? 14.695 -9.319 -8.124 1.00 86.25 179 THR A CA 1
ATOM 1376 C C . THR A 1 179 ? 15.587 -8.077 -8.004 1.00 86.25 179 THR A C 1
ATOM 1378 O O . THR A 1 179 ? 15.375 -7.098 -8.719 1.00 86.25 179 THR A O 1
ATOM 1381 N N . ALA A 1 180 ? 16.619 -8.111 -7.155 1.00 88.19 180 ALA A N 1
ATOM 1382 C CA . ALA A 1 180 ? 17.619 -7.050 -7.045 1.00 88.19 180 ALA A CA 1
ATOM 1383 C C . ALA A 1 180 ? 18.727 -7.156 -8.108 1.00 88.19 180 ALA A C 1
ATOM 1385 O O . ALA A 1 180 ? 19.333 -6.143 -8.446 1.00 88.19 180 ALA A O 1
ATOM 1386 N N . TYR A 1 181 ? 18.986 -8.351 -8.651 1.00 87.25 181 TYR A N 1
ATOM 1387 C CA . TYR A 1 181 ? 20.012 -8.562 -9.685 1.00 87.25 181 TYR A CA 1
ATOM 1388 C C . TYR A 1 181 ? 19.472 -8.513 -11.113 1.00 87.25 181 TYR A C 1
ATOM 1390 O O . TYR A 1 181 ? 20.207 -8.169 -12.036 1.00 87.25 181 TYR A O 1
ATOM 1398 N N . THR A 1 182 ? 18.185 -8.797 -11.303 1.00 87.81 182 THR A N 1
ATOM 1399 C CA . THR A 1 182 ? 17.551 -8.732 -12.623 1.00 87.81 182 THR A CA 1
ATOM 1400 C C . THR A 1 182 ? 17.149 -7.294 -12.944 1.00 87.81 182 THR A C 1
ATOM 1402 O O . THR A 1 182 ? 16.573 -6.601 -12.100 1.00 87.81 182 THR A O 1
ATOM 1405 N N . ARG A 1 183 ? 17.448 -6.829 -14.162 1.00 90.50 183 ARG A N 1
ATOM 1406 C CA . ARG A 1 183 ? 17.169 -5.459 -14.620 1.00 90.50 183 ARG A CA 1
ATOM 1407 C C . ARG A 1 183 ? 16.469 -5.459 -15.967 1.00 90.50 183 ARG A C 1
ATOM 1409 O O . ARG A 1 183 ? 16.771 -6.291 -16.817 1.00 90.50 183 ARG A O 1
ATOM 1416 N N . PHE A 1 184 ? 15.589 -4.489 -16.166 1.00 89.75 184 PHE A N 1
ATOM 1417 C CA . PHE A 1 184 ? 15.008 -4.177 -17.466 1.00 89.75 184 PHE A CA 1
ATOM 1418 C C . PHE A 1 184 ? 14.737 -2.666 -17.559 1.00 89.75 184 PHE A C 1
ATOM 1420 O O . PHE A 1 184 ? 14.857 -1.939 -16.570 1.00 89.75 184 PHE A O 1
ATOM 1427 N N . SER A 1 185 ? 14.469 -2.168 -18.767 1.00 91.88 185 SER A N 1
ATOM 1428 C CA . SER A 1 185 ? 14.168 -0.747 -18.979 1.00 91.88 185 SER A CA 1
ATOM 1429 C C . SER A 1 185 ? 12.715 -0.462 -18.619 1.00 91.88 185 SER A C 1
ATOM 1431 O O . SER A 1 185 ? 11.838 -1.177 -19.094 1.00 91.88 185 SER A O 1
ATOM 1433 N N . GLY A 1 186 ? 12.441 0.591 -17.849 1.00 87.81 186 GLY A N 1
ATOM 1434 C CA . GLY A 1 186 ? 11.070 1.027 -17.554 1.00 87.81 186 GLY A CA 1
ATOM 1435 C C . GLY A 1 186 ? 10.287 1.506 -18.781 1.00 87.81 186 GLY A C 1
ATOM 1436 O O . GLY A 1 186 ? 9.064 1.591 -18.717 1.00 87.81 186 GLY A O 1
ATOM 1437 N N . GLU A 1 187 ? 10.956 1.719 -19.918 1.00 89.50 187 GLU A N 1
ATOM 1438 C CA . GLU A 1 187 ? 10.319 1.943 -21.224 1.00 89.50 187 GLU A CA 1
ATOM 1439 C C . GLU A 1 187 ? 9.324 0.842 -21.608 1.00 89.50 187 GLU A C 1
ATOM 1441 O O . GLU A 1 187 ? 8.363 1.120 -22.315 1.00 89.50 187 GLU A O 1
ATOM 1446 N N . VAL A 1 188 ? 9.486 -0.390 -21.106 1.00 90.19 188 VAL A N 1
ATOM 1447 C CA . VAL A 1 188 ? 8.532 -1.488 -21.364 1.00 90.19 188 VAL A CA 1
ATOM 1448 C C . VAL A 1 188 ? 7.122 -1.210 -20.827 1.00 90.19 188 VAL A C 1
ATOM 1450 O O . VAL A 1 188 ? 6.168 -1.871 -21.237 1.00 90.19 188 VAL A O 1
ATOM 1453 N N . PHE A 1 189 ? 6.981 -0.251 -19.908 1.00 91.69 189 PHE A N 1
ATOM 1454 C CA . PHE A 1 189 ? 5.702 0.155 -19.323 1.00 91.69 189 PHE A CA 1
ATOM 1455 C C . PHE A 1 189 ? 5.099 1.405 -19.965 1.00 91.69 189 PHE A C 1
ATOM 1457 O O . PHE A 1 189 ? 4.049 1.863 -19.515 1.00 91.69 189 PHE A O 1
ATOM 1464 N N . ALA A 1 190 ? 5.735 1.951 -21.001 1.00 89.38 190 ALA A N 1
ATOM 1465 C CA . ALA A 1 190 ? 5.257 3.124 -21.710 1.00 89.38 190 ALA A CA 1
ATOM 1466 C C . ALA A 1 190 ? 5.101 2.830 -23.205 1.00 89.38 190 ALA A C 1
ATOM 1468 O O . ALA A 1 190 ? 5.872 2.088 -23.809 1.00 89.38 190 ALA A O 1
ATOM 1469 N N . GLU A 1 191 ? 4.093 3.438 -23.815 1.00 87.25 191 GLU A N 1
ATOM 1470 C CA . GLU A 1 191 ? 3.862 3.381 -25.256 1.00 87.25 191 GLU A CA 1
ATOM 1471 C C . GLU A 1 191 ? 4.075 4.779 -25.840 1.00 87.25 191 GLU A C 1
ATOM 1473 O O . GLU A 1 191 ? 3.642 5.774 -25.257 1.00 87.25 191 GLU A O 1
ATOM 1478 N N . ARG A 1 192 ? 4.750 4.882 -26.991 1.00 82.44 192 ARG A N 1
ATOM 1479 C CA . ARG A 1 192 ? 4.859 6.167 -27.694 1.00 82.44 192 ARG A CA 1
ATOM 1480 C C . ARG A 1 192 ? 3.511 6.538 -28.299 1.00 82.44 192 ARG A C 1
ATOM 1482 O O . ARG A 1 192 ? 2.855 5.693 -28.910 1.00 82.44 192 ARG A O 1
ATOM 1489 N N . ASN A 1 193 ? 3.107 7.796 -28.145 1.00 77.19 193 ASN A N 1
ATOM 1490 C CA . ASN A 1 193 ? 1.902 8.300 -28.783 1.00 77.19 193 ASN A CA 1
ATOM 1491 C C . ASN A 1 193 ? 2.121 8.396 -30.303 1.00 77.19 193 ASN A C 1
ATOM 1493 O O . ASN A 1 193 ? 3.072 9.011 -30.774 1.00 77.19 193 ASN A O 1
ATOM 1497 N N . ASN A 1 194 ? 1.216 7.813 -31.090 1.00 68.00 194 ASN A N 1
ATOM 1498 C CA . ASN A 1 194 ? 1.312 7.825 -32.555 1.00 68.00 194 ASN A CA 1
ATOM 1499 C C . ASN A 1 194 ? 1.108 9.225 -33.168 1.00 68.00 194 ASN A C 1
ATOM 1501 O O . ASN A 1 194 ? 1.413 9.419 -34.342 1.00 68.00 194 ASN A O 1
ATOM 1505 N N . ASN A 1 195 ? 0.575 10.183 -32.401 1.00 66.69 195 ASN A N 1
ATOM 1506 C CA . ASN A 1 195 ? 0.241 11.525 -32.887 1.00 66.69 195 ASN A CA 1
ATOM 1507 C C . ASN A 1 195 ? 1.302 12.593 -32.562 1.00 66.69 195 ASN A C 1
ATOM 1509 O O . ASN A 1 195 ? 1.207 13.711 -33.071 1.00 66.69 195 ASN A O 1
ATOM 1513 N N . SER A 1 196 ? 2.308 12.265 -31.748 1.00 59.66 196 SER A N 1
ATOM 1514 C CA . SER A 1 196 ? 3.432 13.142 -31.412 1.00 59.66 196 SER A CA 1
ATOM 1515 C C . SER A 1 196 ? 4.582 12.303 -30.839 1.00 59.66 196 SER A C 1
ATOM 1517 O O . SER A 1 196 ? 4.438 11.638 -29.818 1.00 59.66 196 SER A O 1
ATOM 1519 N N . ASP A 1 197 ? 5.757 12.361 -31.474 1.00 61.78 197 ASP A N 1
ATOM 1520 C CA . ASP A 1 197 ? 6.962 11.614 -31.053 1.00 61.78 197 ASP A CA 1
ATOM 1521 C C . ASP A 1 197 ? 7.470 11.986 -29.642 1.00 61.78 197 ASP A C 1
ATOM 1523 O O . ASP A 1 197 ? 8.380 11.344 -29.115 1.00 61.78 197 ASP A O 1
ATOM 1527 N N . SER A 1 198 ? 6.907 13.036 -29.038 1.00 63.78 198 SER A N 1
ATOM 1528 C CA . SER A 1 198 ? 7.305 13.598 -27.748 1.00 63.78 198 SER A CA 1
ATOM 1529 C C . SER A 1 198 ? 6.360 13.273 -26.590 1.00 63.78 198 SER A C 1
ATOM 1531 O O . SER A 1 198 ? 6.655 13.676 -25.469 1.00 63.78 198 SER A O 1
ATOM 1533 N N . GLU A 1 199 ? 5.238 12.584 -26.824 1.00 76.25 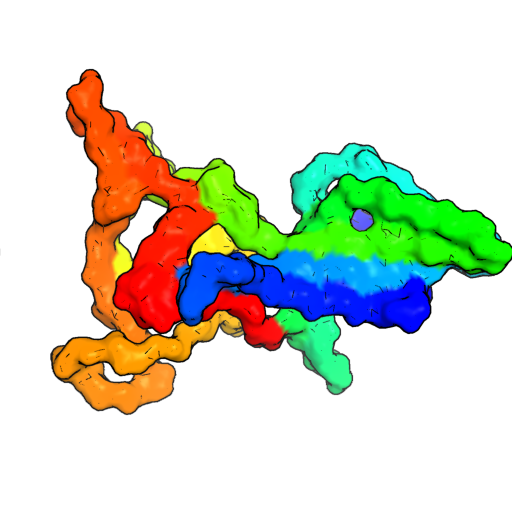199 GLU A N 1
ATOM 1534 C CA . GLU A 1 199 ? 4.289 12.229 -25.761 1.00 76.25 199 GLU A CA 1
ATOM 1535 C C . GLU A 1 199 ? 4.299 10.723 -25.485 1.00 76.25 199 GLU A C 1
ATOM 1537 O O . GLU A 1 199 ? 4.189 9.887 -26.387 1.00 76.25 199 GLU A O 1
ATOM 1542 N N . TRP A 1 200 ? 4.412 10.377 -24.206 1.00 82.56 200 TRP A N 1
ATOM 1543 C CA . TRP A 1 200 ? 4.388 9.004 -23.720 1.00 82.56 200 TRP A CA 1
ATOM 1544 C C . TRP A 1 200 ? 3.038 8.694 -23.085 1.00 82.56 200 TRP A C 1
ATOM 1546 O O . TRP A 1 200 ? 2.493 9.494 -22.328 1.00 82.56 200 TRP A O 1
ATOM 1556 N N . LYS A 1 201 ? 2.514 7.501 -23.363 1.00 88.12 201 LYS A N 1
ATOM 1557 C CA . LYS A 1 201 ? 1.375 6.926 -22.656 1.00 88.12 201 LYS A CA 1
ATOM 1558 C C . LYS A 1 201 ? 1.898 5.954 -21.606 1.00 88.12 201 LYS A C 1
ATOM 1560 O O . LYS A 1 201 ? 2.387 4.876 -21.949 1.00 88.12 201 LYS A O 1
ATOM 1565 N N . PHE A 1 202 ? 1.793 6.340 -20.342 1.00 90.75 202 PHE A N 1
ATOM 1566 C CA . PHE A 1 202 ? 2.256 5.534 -19.217 1.00 90.75 202 PHE A CA 1
ATOM 1567 C C . PHE A 1 202 ? 1.177 4.563 -18.746 1.00 90.75 202 PHE A C 1
ATOM 1569 O O . PHE A 1 202 ? -0.017 4.865 -18.766 1.00 90.75 202 PHE A O 1
ATOM 1576 N N . ARG A 1 203 ? 1.601 3.378 -18.309 1.00 93.50 203 ARG A N 1
ATOM 1577 C CA . ARG A 1 203 ? 0.747 2.481 -17.524 1.00 93.50 203 ARG A CA 1
ATOM 1578 C C . ARG A 1 203 ? 0.659 2.981 -16.086 1.00 93.50 203 ARG A C 1
ATOM 1580 O O . ARG A 1 203 ? 1.558 3.668 -15.606 1.00 93.50 203 ARG A O 1
ATOM 1587 N N . ASN A 1 204 ? -0.410 2.616 -15.387 1.00 94.12 204 ASN A N 1
ATOM 1588 C CA . ASN A 1 204 ? -0.521 2.902 -13.958 1.00 94.12 204 ASN A CA 1
ATOM 1589 C C . ASN A 1 204 ? 0.362 1.957 -13.121 1.00 94.12 204 ASN A C 1
ATOM 1591 O O . ASN A 1 204 ? 0.716 0.857 -13.557 1.00 94.12 204 ASN A O 1
ATOM 1595 N N . CYS A 1 205 ? 0.711 2.380 -11.906 1.00 93.75 205 CYS A N 1
ATOM 1596 C CA . CYS A 1 205 ? 1.548 1.617 -10.978 1.00 93.75 205 CYS A CA 1
ATOM 1597 C C . CYS A 1 205 ? 0.966 0.226 -10.680 1.00 93.75 205 CYS A C 1
ATOM 1599 O O . CYS A 1 205 ? 1.712 -0.749 -10.599 1.00 93.75 205 CYS A O 1
ATOM 1601 N N . TYR A 1 206 ? -0.361 0.101 -10.575 1.00 92.81 206 TYR A N 1
ATOM 1602 C CA . TYR A 1 206 ? -1.019 -1.190 -10.347 1.00 92.81 206 TYR A CA 1
ATOM 1603 C C . TYR A 1 206 ? -0.773 -2.185 -11.494 1.00 92.81 206 TYR A C 1
ATOM 1605 O O . TYR A 1 206 ? -0.374 -3.325 -11.260 1.00 92.81 206 TYR A O 1
ATOM 1613 N N . GLU A 1 207 ? -0.942 -1.752 -12.743 1.00 92.50 207 GLU A N 1
ATOM 1614 C CA . GLU A 1 207 ? -0.675 -2.566 -13.933 1.00 92.50 207 GLU A CA 1
ATOM 1615 C C . GLU A 1 207 ? 0.798 -2.966 -14.032 1.00 92.50 207 GLU A C 1
ATOM 1617 O O . GLU A 1 207 ? 1.113 -4.093 -14.417 1.00 92.50 207 GLU A O 1
ATOM 1622 N N . VAL A 1 208 ? 1.712 -2.063 -13.670 1.00 93.31 208 VAL A N 1
ATOM 1623 C CA . VAL A 1 208 ? 3.149 -2.363 -13.626 1.00 93.31 208 VAL A CA 1
ATOM 1624 C C . VAL A 1 208 ? 3.439 -3.486 -12.628 1.00 93.31 208 VAL A C 1
ATOM 1626 O O . VAL A 1 208 ? 4.136 -4.445 -12.976 1.00 93.31 208 VAL A O 1
ATOM 1629 N N . LEU A 1 209 ? 2.853 -3.428 -11.427 1.00 92.38 209 LEU A N 1
ATOM 1630 C CA . LEU A 1 209 ? 2.964 -4.498 -10.430 1.00 92.38 209 LEU A CA 1
ATOM 1631 C C . LEU A 1 209 ? 2.410 -5.828 -10.959 1.00 92.38 209 LEU A C 1
ATOM 1633 O O . LEU A 1 209 ? 3.060 -6.867 -10.806 1.00 92.38 209 LEU A O 1
ATOM 1637 N N . GLU A 1 210 ? 1.252 -5.811 -11.625 1.00 91.19 210 GLU A N 1
ATOM 1638 C CA . GLU A 1 210 ? 0.663 -7.012 -12.224 1.00 91.19 210 GLU A CA 1
ATOM 1639 C C . GLU A 1 210 ? 1.548 -7.626 -13.313 1.00 91.19 210 GLU A C 1
ATOM 1641 O O . GLU A 1 210 ? 1.714 -8.849 -13.348 1.00 91.19 210 GLU A O 1
ATOM 1646 N N . ILE A 1 211 ? 2.133 -6.801 -14.188 1.00 91.25 211 ILE A N 1
ATOM 1647 C CA . ILE A 1 211 ? 3.043 -7.257 -15.246 1.00 91.25 211 ILE A CA 1
ATOM 1648 C C . ILE A 1 211 ? 4.280 -7.907 -14.627 1.00 91.25 211 ILE A C 1
ATOM 1650 O O . ILE A 1 211 ? 4.619 -9.031 -14.994 1.00 91.25 211 ILE A O 1
ATOM 1654 N N . ILE A 1 212 ? 4.919 -7.259 -13.650 1.00 91.12 212 ILE A N 1
ATOM 1655 C CA . ILE A 1 212 ? 6.109 -7.811 -12.984 1.00 91.12 212 ILE A CA 1
ATOM 1656 C C . ILE A 1 212 ? 5.782 -9.143 -12.299 1.00 91.12 212 ILE A C 1
ATOM 1658 O O . ILE A 1 212 ? 6.499 -10.133 -12.473 1.00 91.12 212 ILE A O 1
ATOM 1662 N N . CYS A 1 213 ? 4.673 -9.200 -11.558 1.00 89.50 213 CYS A N 1
ATOM 1663 C CA . CYS A 1 213 ? 4.222 -10.423 -10.896 1.00 89.50 213 CYS A CA 1
ATOM 1664 C C . CYS A 1 213 ? 3.853 -11.522 -11.905 1.00 89.50 213 CYS A C 1
ATOM 1666 O O . CYS A 1 213 ? 4.003 -12.713 -11.622 1.00 89.50 213 CYS A O 1
ATOM 1668 N N . ARG A 1 214 ? 3.398 -11.156 -13.109 1.00 88.56 214 ARG A N 1
ATOM 1669 C CA . ARG A 1 214 ? 3.162 -12.104 -14.200 1.00 88.56 214 ARG A CA 1
ATOM 1670 C C . ARG A 1 214 ? 4.453 -12.710 -14.722 1.00 88.56 214 ARG A C 1
ATOM 1672 O O . ARG A 1 214 ? 4.515 -13.937 -14.785 1.00 88.56 214 ARG A O 1
ATOM 1679 N N . GLU A 1 215 ? 5.451 -11.894 -15.041 1.00 87.31 215 GLU A N 1
ATOM 1680 C CA . GLU A 1 215 ? 6.726 -12.383 -15.583 1.00 87.31 215 GLU A CA 1
ATOM 1681 C C . GLU A 1 215 ? 7.506 -13.223 -14.559 1.00 87.31 215 GLU A C 1
ATOM 1683 O O . GLU A 1 215 ? 8.160 -14.199 -14.916 1.00 87.31 215 GLU A O 1
ATOM 1688 N N . MET A 1 216 ? 7.389 -12.898 -13.269 1.00 85.75 216 MET A N 1
ATOM 1689 C CA . MET A 1 216 ? 8.048 -13.636 -12.184 1.00 85.75 216 MET A CA 1
ATOM 1690 C C . MET A 1 216 ? 7.235 -14.814 -11.638 1.00 85.75 216 MET A C 1
ATOM 1692 O O . MET A 1 216 ? 7.708 -15.509 -10.740 1.00 85.75 216 MET A O 1
ATOM 1696 N N . VAL A 1 217 ? 6.017 -15.043 -12.148 1.00 86.75 217 VAL A N 1
ATOM 1697 C CA . VAL A 1 217 ? 5.072 -16.044 -11.615 1.00 86.75 217 VAL A CA 1
ATOM 1698 C C . VAL A 1 217 ? 4.919 -15.899 -10.090 1.00 86.75 217 VAL A C 1
ATOM 1700 O O . VAL A 1 217 ? 4.948 -16.867 -9.334 1.00 86.75 217 VAL A O 1
ATOM 1703 N N . ALA A 1 218 ? 4.783 -14.653 -9.638 1.00 87.12 218 ALA A N 1
ATOM 1704 C CA . ALA A 1 218 ? 4.708 -14.279 -8.233 1.00 87.12 218 ALA A CA 1
ATOM 1705 C C . ALA A 1 218 ? 3.329 -13.701 -7.882 1.00 87.12 218 ALA A C 1
ATOM 1707 O O . ALA A 1 218 ? 2.561 -13.283 -8.754 1.00 87.12 218 ALA A O 1
ATOM 1708 N N . THR A 1 219 ? 3.041 -13.664 -6.583 1.00 88.00 219 THR A N 1
ATOM 1709 C CA . THR A 1 219 ? 1.865 -13.004 -6.012 1.00 88.00 219 THR A CA 1
ATOM 1710 C C . THR A 1 219 ? 2.334 -11.992 -4.979 1.00 88.00 219 THR A C 1
ATOM 1712 O O . THR A 1 219 ? 3.016 -12.358 -4.021 1.00 88.00 219 THR A O 1
ATOM 1715 N N . LEU A 1 220 ? 1.953 -10.735 -5.173 1.00 89.19 220 LEU A N 1
ATOM 1716 C CA . LEU A 1 220 ? 2.107 -9.676 -4.188 1.00 89.19 220 LEU A CA 1
ATOM 1717 C C . LEU A 1 220 ? 0.929 -9.729 -3.210 1.00 89.19 220 LEU A C 1
ATOM 1719 O O . LEU A 1 220 ? -0.221 -9.785 -3.641 1.00 89.19 220 LEU A O 1
ATOM 1723 N N . LYS A 1 221 ? 1.220 -9.715 -1.909 1.00 88.06 221 LYS A N 1
ATOM 1724 C CA . LYS A 1 221 ? 0.229 -9.641 -0.830 1.00 88.06 221 LYS A CA 1
ATOM 1725 C C . LYS A 1 221 ? 0.825 -8.923 0.375 1.00 88.06 221 LYS A C 1
ATOM 1727 O O . LYS A 1 221 ? 2.037 -9.018 0.588 1.00 88.06 221 LYS A O 1
ATOM 1732 N N . PHE A 1 222 ? -0.018 -8.304 1.195 1.00 86.12 222 PHE A N 1
ATOM 1733 C CA . PHE A 1 222 ? 0.397 -7.889 2.531 1.00 86.12 222 PHE A CA 1
ATOM 1734 C C . PHE A 1 222 ? 0.732 -9.141 3.361 1.00 86.12 222 PHE A C 1
ATOM 1736 O O . PHE A 1 222 ? 0.034 -10.154 3.286 1.00 86.12 222 PHE A O 1
ATOM 1743 N N . SER A 1 223 ? 1.852 -9.129 4.084 1.00 77.00 223 SER A N 1
ATOM 1744 C CA . SER A 1 223 ? 2.345 -10.319 4.787 1.00 77.00 223 SER A CA 1
ATOM 1745 C C . SER A 1 223 ? 2.957 -9.966 6.140 1.00 77.00 223 SER A C 1
ATOM 1747 O O . SER A 1 223 ? 4.131 -10.247 6.369 1.00 77.00 223 SER A O 1
ATOM 1749 N N . GLY A 1 224 ? 2.134 -9.419 7.036 1.00 67.19 224 GLY A N 1
ATOM 1750 C CA . GLY A 1 224 ? 2.388 -9.426 8.478 1.00 67.19 224 GLY A CA 1
ATOM 1751 C C . GLY A 1 224 ? 3.577 -8.604 8.979 1.00 67.19 224 GLY A C 1
ATOM 1752 O O . GLY A 1 224 ? 4.247 -9.089 9.887 1.00 67.19 224 GLY A O 1
ATOM 1753 N N . GLY A 1 225 ? 3.811 -7.409 8.423 1.00 52.88 225 GLY A N 1
ATOM 1754 C CA . GLY A 1 225 ? 4.862 -6.489 8.891 1.00 52.88 225 GLY A CA 1
ATOM 1755 C C . GLY A 1 225 ? 6.283 -6.803 8.452 1.00 52.88 225 GLY A C 1
ATOM 1756 O O . GLY A 1 225 ? 6.826 -7.901 8.741 1.00 52.88 225 GLY A O 1
#